Protein 8R3F (pdb70)

B-factor: mean 24.41, std 10.07, range [8.7, 93.23]

Organism: Homo sapiens (NCBI:txid9606)

InterPro domains:
  IPR002909 IPT domain [SM00429] (577-676)
  IPR008366 Nuclear factor of activated T cells (NFAT) [PR01789] (434-450)
  IPR008366 Nuclear factor of activated T cells (NFAT) [PR01789] (556-578)
  IPR008366 Nuclear factor of activated T cells (NFAT) [PR01789] (599-618)
  IPR008366 Nuclear factor of activated T cells (NFAT) [PR01789] (658-677)
  IPR008366 Nuclear factor of activated T cells (NFAT) [PTHR12533] (25-918)
  IPR008967 p53-like transcription factor, DNA-binding domain superfamily [SSF49417] (399-575)
  IPR011539 Rel homology domain, DNA-binding domain [PF00554] (410-570)
  IPR011539 Rel homology domain, DNA-binding domain [PS50254] (392-574)
  IPR013783 Immunoglobulin-like fold [G3DSA:2.60.40.10] (572-676)
  IPR014756 Immunoglobulin E-set [SSF81296] (577-677)
  IPR032397 Rel homology dimerisation domain [PF16179] (580-678)
  IPR037059 Rel homology domain (RHD), DNA-binding domain superfamily [G3DSA:2.60.40.340] (397-571)

Radius of gyration: 17.75 Å; Cα contacts (8 Å, |Δi|>4): 528; chains: 2; bounding box: 47×44×40 Å

Sequence (205 aa):
ELPMMVERQDTDSCLVYGGQQMILTGQNFTSESKVVFTEKTTDGQQIWEMEATVDKDKSQPNMLFVEIPEYRNKHIRTPVVKVNFYVINGKRKRSQPQHFTYHPVELPMVERQDTDSCLVYGGQQMILTGQNFTSESKVVFTEKTTDGQQIWEMEATVDKDKSQPNMLFVEIPEYRNKHIRTPVVKVNFYVINGKRKRSQPQHFTYHP

Nearest PDB structures (foldseek):
  8r3f-assembly1_B  TM=1.006E+00  e=1.941E-19  Homo sapiens
  8r07-assembly1_A  TM=1.004E+00  e=3.964E-18  Homo sapiens
  1p7h-assembly1_L  TM=9.990E-01  e=3.123E-17  Homo sapiens
  1owr-assembly4_Q  TM=9.874E-01  e=9.490E-17  Homo sapiens
  1pzu-assembly2_H  TM=9.872E-01  e=1.237E-16  Homo sapiens

Structure (mmCIF, N/CA/C/O backbone):
data_8R3F
#
_entry.id   8R3F
#
_cell.length_a   48.775
_cell.length_b   40.279
_cell.length_c   57.419
_cell.angle_alpha   90.000
_cell.angle_beta   97.255
_cell.angle_gamma   90.000
#
_symmetry.space_group_name_H-M   'P 1 21 1'
#
loop_
_entity.id
_entity.type
_entity.pdbx_description
1 polymer 'Nuclear factor of activated T-cells, cytoplasmic 2'
2 non-polymer (4~{S})-6-fluoranyl-3,4-dihydro-2~{H}-chromen-4-amine
3 water water
#
loop_
_atom_site.group_PDB
_atom_site.id
_atom_site.type_symbol
_atom_site.label_atom_id
_atom_site.label_alt_id
_atom_site.label_comp_id
_atom_site.label_asym_id
_atom_site.label_entity_id
_atom_site.label_seq_id
_atom_site.pdbx_PDB_ins_code
_atom_site.Cartn_x
_atom_site.Cartn_y
_atom_site.Cartn_z
_atom_site.occupancy
_atom_site.B_iso_or_equiv
_atom_site.auth_seq_id
_atom_site.auth_comp_id
_atom_site.auth_asym_id
_atom_site.auth_atom_id
_atom_site.pdbx_PDB_model_num
ATOM 1 N N . GLU A 1 3 ? 7.72283 1.87786 31.87099 1.000 57.18066 576 GLU A N 1
ATOM 2 C CA . GLU A 1 3 ? 6.27916 1.73937 31.68422 1.000 40.37998 576 GLU A CA 1
ATOM 3 C C . GLU A 1 3 ? 5.84421 1.98716 30.20187 1.000 40.73569 576 GLU A C 1
ATOM 4 O O . GLU A 1 3 ? 4.76631 1.55948 29.77616 1.000 36.66603 576 GLU A O 1
ATOM 15 N N . LEU A 1 4 ? 6.67606 2.65150 29.40397 1.000 36.89079 577 LEU A N 1
ATOM 16 C CA . LEU A 1 4 ? 6.28934 2.93864 28.03247 1.000 33.60457 577 LEU A CA 1
ATOM 17 C C . LEU A 1 4 ? 6.38885 1.66485 27.18758 1.000 29.55355 577 LEU A C 1
ATOM 18 O O . LEU A 1 4 ? 7.17468 0.76960 27.50954 1.000 27.19125 577 LEU A O 1
ATOM 34 N N . PRO A 1 5 ? 5.62021 1.55001 26.09635 1.000 24.78661 578 PRO A N 1
ATOM 35 C CA . PRO A 1 5 ? 5.95853 0.51920 25.10787 1.000 17.87093 578 PRO A CA 1
ATOM 36 C C . PRO A 1 5 ? 7.34931 0.79858 24.57684 1.000 18.11193 578 PRO A C 1
ATOM 37 O O . PRO A 1 5 ? 7.71754 1.95478 24.35933 1.000 16.91691 578 PRO A O 1
ATOM 48 N N . MET A 1 6 ? 8.11943 -0.26128 24.34951 1.000 18.47032 579 MET A N 1
ATOM 49 C CA A MET A 1 6 ? 9.45900 -0.13980 23.80190 0.641 24.10238 579 MET A CA 1
ATOM 50 C CA B MET A 1 6 ? 9.47786 -0.16668 23.83122 0.359 24.04745 579 MET A CA 1
ATOM 51 C C . MET A 1 6 ? 9.61220 -1.06324 22.60932 1.000 17.94544 579 MET A C 1
ATOM 52 O O . MET A 1 6 ? 9.19716 -2.22822 22.65176 1.000 18.80782 579 MET A O 1
ATOM 79 N N . VAL A 1 7 ? 10.22279 -0.54995 21.55100 1.000 15.09190 580 VAL A N 1
ATOM 80 C CA . VAL A 1 7 ? 10.53974 -1.35196 20.37700 1.000 17.16906 580 VAL A CA 1
ATOM 81 C C . VAL A 1 7 ? 12.05675 -1.47042 20.29037 1.000 16.98765 580 VAL A C 1
ATOM 82 O O . VAL A 1 7 ? 12.75730 -0.46902 20.07879 1.000 18.68584 580 VAL A O 1
ATOM 95 N N . GLU A 1 8 ? 12.55418 -2.70139 20.43654 1.000 18.71708 581 GLU A N 1
ATOM 96 C CA . GLU A 1 8 ? 13.97994 -3.00568 20.33930 1.000 16.14824 581 GLU A CA 1
ATOM 97 C C . GLU A 1 8 ? 14.38814 -3.36393 18.91742 1.000 19.41013 581 GLU A C 1
ATOM 98 O O . GLU A 1 8 ? 15.47661 -2.97778 18.46016 1.000 19.80578 581 GLU A O 1
ATOM 110 N N . ARG A 1 9 ? 13.50641 -4.04805 18.19068 1.000 18.31441 582 ARG A N 1
ATOM 111 C CA . ARG A 1 9 ? 13.81032 -4.46034 16.83265 1.000 15.87185 582 ARG A CA 1
ATOM 112 C C . ARG A 1 9 ? 12.52353 -4.66138 16.03991 1.000 18.52655 582 ARG A C 1
ATOM 113 O O . ARG A 1 9 ? 11.48413 -5.01669 16.58598 1.000 18.71567 582 ARG A O 1
ATOM 134 N N . GLN A 1 10 ? 12.64002 -4.54235 14.72610 1.000 18.26572 583 GLN A N 1
ATOM 135 C CA . GLN A 1 10 ? 11.58441 -4.89000 13.78632 1.000 18.89526 583 GLN A CA 1
ATOM 136 C C . GLN A 1 10 ? 12.18757 -5.82378 12.75039 1.000 15.43729 583 GLN A C 1
ATOM 137 O O . GLN A 1 10 ? 13.36485 -5.67715 12.39943 1.000 16.30850 583 GLN A O 1
ATOM 151 N N . ASP A 1 11 ? 11.41794 -6.83161 12.32394 1.000 17.34754 584 ASP A N 1
ATOM 152 C CA . ASP A 1 11 ? 11.92314 -7.79848 11.35598 1.000 19.23912 584 ASP A CA 1
ATOM 153 C C . ASP A 1 11 ? 11.73119 -7.34138 9.91102 1.000 16.05934 584 ASP A C 1
ATOM 154 O O . ASP A 1 11 ? 12.25126 -8.00746 9.00503 1.000 16.21837 584 ASP A O 1
ATOM 163 N N . THR A 1 12 ? 11.05573 -6.20328 9.67878 1.000 15.35669 585 THR A N 1
ATOM 164 C CA . THR A 1 12 ? 10.78406 -5.70998 8.32262 1.000 20.14493 585 THR A CA 1
ATOM 165 C C . THR A 1 12 ? 11.00277 -4.19963 8.27338 1.000 14.21772 585 THR A C 1
ATOM 166 O O . THR A 1 12 ? 10.39079 -3.46955 9.05453 1.000 17.83138 585 THR A O 1
ATOM 177 N N . ASP A 1 13 ? 11.85286 -3.73016 7.35004 1.000 18.28789 586 ASP A N 1
ATOM 178 C CA . ASP A 1 13 ? 12.18924 -2.31875 7.18274 1.000 17.49695 586 ASP A CA 1
ATOM 179 C C . ASP A 1 13 ? 11.52551 -1.65223 5.98117 1.000 14.01171 586 ASP A C 1
ATOM 180 O O . ASP A 1 13 ? 11.53374 -0.41408 5.90704 1.000 14.77812 586 ASP A O 1
ATOM 189 N N . SER A 1 14 ? 10.96834 -2.42372 5.04317 1.000 15.87328 587 SER A N 1
ATOM 190 C CA . SER A 1 14 ? 10.37186 -1.86887 3.82985 1.000 13.61682 587 SER A CA 1
ATOM 191 C C . SER A 1 14 ? 9.36253 -2.85703 3.27412 1.000 25.65755 587 SER A C 1
ATOM 192 O O . SER A 1 14 ? 9.30732 -4.02049 3.69613 1.000 18.41056 587 SER A O 1
ATOM 200 N N . CYS A 1 15 ? 8.54517 -2.35992 2.33691 1.000 15.42476 588 CYS A N 1
ATOM 201 C CA . CYS A 1 15 ? 7.70080 -3.18630 1.47929 1.000 26.06068 588 CYS A CA 1
ATOM 202 C C . CYS A 1 15 ? 7.11472 -2.31407 0.37124 1.000 18.23363 588 CYS A C 1
ATOM 203 O O . CYS A 1 15 ? 7.31552 -1.09479 0.34162 1.000 18.59231 588 CYS A O 1
ATOM 211 N N . LEU A 1 16 ? 6.41810 -2.96200 -0.56182 1.000 19.81700 589 LEU A N 1
ATOM 212 C CA . LEU A 1 16 ? 5.71335 -2.24404 -1.62605 1.000 17.68298 589 LEU A CA 1
ATOM 213 C C . LEU A 1 16 ? 4.54415 -1.42673 -1.06288 1.000 14.30865 589 LEU A C 1
ATOM 214 O O . LEU A 1 16 ? 4.05521 -1.67144 0.04843 1.000 15.72000 589 LEU A O 1
ATOM 230 N N . VAL A 1 17 ? 4.08967 -0.44309 -1.85645 1.000 18.13313 590 VAL A N 1
ATOM 231 C CA . VAL A 1 17 ? 3.13250 0.54477 -1.34925 1.000 17.15082 590 VAL A CA 1
ATOM 232 C C . VAL A 1 17 ? 1.80588 -0.07659 -0.90707 1.000 15.92773 590 VAL A C 1
ATOM 233 O O . VAL A 1 17 ? 1.09511 0.51183 -0.07849 1.000 16.21311 590 VAL A O 1
ATOM 246 N N . TYR A 1 18 ? 1.41062 -1.22137 -1.46640 1.000 15.86963 591 TYR A N 1
ATOM 247 C CA . TYR A 1 18 ? 0.15265 -1.82007 -1.00365 1.000 17.58319 591 TYR A CA 1
ATOM 248 C C . TYR A 1 18 ? 0.22696 -2.22183 0.47559 1.000 14.36251 591 TYR A C 1
ATOM 249 O O . TYR A 1 18 ? -0.81606 -2.40206 1.11972 1.000 15.95910 591 TYR A O 1
ATOM 267 N N . GLY A 1 19 ? 1.42441 -2.45501 1.01929 1.000 12.56657 592 GLY A N 1
ATOM 268 C CA . GLY A 1 19 ? 1.41200 -2.97240 2.38237 1.000 15.99279 592 GLY A CA 1
ATOM 269 C C . GLY A 1 19 ? 0.81920 -4.37665 2.43023 1.000 15.25410 592 GLY A C 1
ATOM 270 O O . GLY A 1 19 ? 0.96739 -5.17952 1.51126 1.000 19.13526 592 GLY A O 1
ATOM 274 N N . GLY A 1 20 ? 0.21310 -4.71750 3.55564 1.000 16.63629 593 GLY A N 1
ATOM 275 C CA . GLY A 1 20 ? -0.52533 -5.96604 3.58579 1.000 20.71133 593 GLY A CA 1
ATOM 276 C C . GLY A 1 20 ? 0.34065 -7.17682 3.83387 1.000 25.66313 593 GLY A C 1
ATOM 277 O O . GLY A 1 20 ? 0.10373 -8.24507 3.24242 1.000 24.32756 593 GLY A O 1
ATOM 281 N N . GLN A 1 21 ? 1.37785 -7.01799 4.64793 1.000 19.63849 594 GLN A N 1
ATOM 282 C CA . GLN A 1 21 ? 2.29922 -8.06308 5.04878 1.000 21.42230 594 GLN A CA 1
ATOM 283 C C . GLN A 1 21 ? 2.58752 -7.88944 6.53852 1.000 19.69915 594 GLN A C 1
ATOM 284 O O . GLN A 1 21 ? 2.50585 -6.78208 7.09569 1.000 15.29202 594 GLN A O 1
ATOM 298 N N . GLN A 1 22 ? 2.99004 -8.98328 7.16600 1.000 14.43994 595 GLN A N 1
ATOM 299 C CA . GLN A 1 22 ? 3.20216 -8.99704 8.60169 1.000 15.77377 595 GLN A CA 1
ATOM 300 C C . GLN A 1 22 ? 4.58825 -8.49128 8.98247 1.000 18.05393 595 GLN A C 1
ATOM 301 O O . GLN A 1 22 ? 5.59330 -8.85816 8.37568 1.000 18.59094 595 GLN A O 1
ATOM 315 N N . MET A 1 23 ? 4.63217 -7.65425 10.00733 1.000 16.26181 596 MET A N 1
ATOM 316 C CA . MET A 1 23 ? 5.86711 -7.18636 10.62613 1.000 14.44307 596 MET A CA 1
ATOM 317 C C . MET A 1 23 ? 5.84064 -7.63312 12.07346 1.000 15.98913 596 MET A C 1
ATOM 318 O O . MET A 1 23 ? 4.78587 -7.57639 12.71733 1.000 16.57974 596 MET A O 1
ATOM 332 N N . ILE A 1 24 ? 6.98178 -8.12314 12.55795 1.000 15.87276 597 ILE A N 1
ATOM 333 C CA . ILE A 1 24 ? 7.14280 -8.51301 13.95651 1.000 15.26076 597 ILE A CA 1
ATOM 334 C C . ILE A 1 24 ? 8.01277 -7.50522 14.69212 1.000 19.22940 597 ILE A C 1
ATOM 335 O O . ILE A 1 24 ? 9.17240 -7.28208 14.31776 1.000 14.70443 597 ILE A O 1
ATOM 351 N N . LEU A 1 25 ? 7.47536 -6.96041 15.78825 1.000 15.53446 598 LEU A N 1
ATOM 352 C CA . LEU A 1 25 ? 8.20144 -6.02654 16.63435 1.000 13.93539 598 LEU A CA 1
ATOM 353 C C . LEU A 1 25 ? 8.65818 -6.74967 17.90696 1.000 13.01038 598 LEU A C 1
ATOM 354 O O . LEU A 1 25 ? 7.85631 -7.36299 18.62237 1.000 15.92627 598 LEU A O 1
ATOM 370 N N . THR A 1 26 ? 9.94214 -6.66895 18.18989 1.000 17.01841 599 THR A N 1
ATOM 371 C CA . THR A 1 26 ? 10.50266 -7.19191 19.42336 1.000 19.00421 599 THR A CA 1
ATOM 372 C C . THR A 1 26 ? 10.62989 -6.02266 20.38839 1.000 16.60047 599 THR A C 1
ATOM 373 O O . THR A 1 26 ? 11.15365 -4.97431 20.01962 1.000 15.32876 599 THR A O 1
ATOM 384 N N . GLY A 1 27 ? 10.15611 -6.20026 21.60975 1.000 18.96684 600 GLY A N 1
ATOM 385 C CA . GLY A 1 27 ? 10.24879 -5.13664 22.58744 1.000 18.55569 600 GLY A CA 1
ATOM 386 C C . GLY A 1 27 ? 9.71586 -5.51080 23.95477 1.000 15.89620 600 GLY A C 1
ATOM 387 O O . GLY A 1 27 ? 9.85769 -6.66534 24.41902 1.000 16.04193 600 GLY A O 1
ATOM 391 N N . GLN A 1 28 ? 9.10948 -4.51831 24.62329 1.000 16.89099 601 GLN A N 1
ATOM 392 C CA . GLN A 1 28 ? 8.62337 -4.69154 25.98465 1.000 19.26224 601 GLN A CA 1
ATOM 393 C C . GLN A 1 28 ? 7.34578 -3.88629 26.20430 1.000 16.39242 601 GLN A C 1
ATOM 394 O O . GLN A 1 28 ? 7.11068 -2.86247 25.53846 1.000 17.97866 601 GLN A O 1
ATOM 408 N N . ASN A 1 29 ? 6.52908 -4.37045 27.15609 1.000 20.72881 602 ASN A N 1
ATOM 409 C CA . ASN A 1 29 ? 5.34144 -3.67708 27.67531 1.000 18.68987 602 ASN A CA 1
ATOM 410 C C . ASN A 1 29 ? 4.22125 -3.56616 26.64157 1.000 23.83701 602 ASN A C 1
ATOM 411 O O . ASN A 1 29 ? 3.45663 -2.59758 26.64552 1.000 23.47786 602 ASN A O 1
ATOM 422 N N . PHE A 1 30 ? 4.12012 -4.53575 25.73921 1.000 18.39064 603 PHE A N 1
ATOM 423 C CA . PHE A 1 30 ? 2.96491 -4.63235 24.85457 1.000 16.91617 603 PHE A CA 1
ATOM 424 C C . PHE A 1 30 ? 1.78747 -5.31089 25.55644 1.000 20.33695 603 PHE A C 1
ATOM 425 O O . PHE A 1 30 ? 1.95976 -6.23457 26.35273 1.000 22.31873 603 PHE A O 1
ATOM 442 N N . THR A 1 31 ? 0.57438 -4.87863 25.22935 1.000 20.16073 604 THR A N 1
ATOM 443 C CA . THR A 1 31 ? -0.62700 -5.47913 25.78148 1.000 23.62177 604 THR A CA 1
ATOM 444 C C . THR A 1 31 ? -1.65740 -5.61934 24.67216 1.000 19.44871 604 THR A C 1
ATOM 445 O O . THR A 1 31 ? -1.48242 -5.10193 23.56597 1.000 18.53049 604 THR A O 1
ATOM 456 N N . SER A 1 32 ? -2.77131 -6.29070 24.98700 1.000 25.15497 605 SER A N 1
ATOM 457 C CA . SER A 1 32 ? -3.85404 -6.38269 24.01113 1.000 25.35019 605 SER A CA 1
ATOM 458 C C . SER A 1 32 ? -4.50741 -5.03078 23.72144 1.000 25.21766 605 SER A C 1
ATOM 459 O O . SER A 1 32 ? -5.39447 -4.95154 22.85659 1.000 22.91608 605 SER A O 1
ATOM 467 N N . GLU A 1 33 ? -4.12317 -3.97299 24.42814 1.000 20.50179 606 GLU A N 1
ATOM 468 C CA . GLU A 1 33 ? -4.62563 -2.63661 24.13569 1.000 21.94871 606 GLU A CA 1
ATOM 469 C C . GLU A 1 33 ? -3.60262 -1.75064 23.42787 1.000 21.23762 606 GLU A C 1
ATOM 470 O O . GLU A 1 33 ? -3.96524 -0.66121 22.96415 1.000 20.41763 606 GLU A O 1
ATOM 482 N N . SER A 1 34 ? -2.36133 -2.20904 23.26962 1.000 20.10269 607 SER A N 1
ATOM 483 C CA . SER A 1 34 ? -1.38906 -1.48401 22.46309 1.000 15.85028 607 SER A CA 1
ATOM 484 C C . SER A 1 34 ? -1.93902 -1.23225 21.06721 1.000 19.82387 607 SER A C 1
ATOM 485 O O . SER A 1 34 ? -2.58313 -2.09807 20.46879 1.000 20.10401 607 SER A O 1
ATOM 493 N N . LYS A 1 35 ? -1.68116 -0.05090 20.54052 1.000 18.85033 608 LYS A N 1
ATOM 494 C CA . LYS A 1 35 ? -1.99994 0.27631 19.16033 1.000 17.35021 608 LYS A CA 1
ATOM 495 C C . LYS A 1 35 ? -0.68455 0.57468 18.45453 1.000 18.06615 608 LYS A C 1
ATOM 496 O O . LYS A 1 35 ? 0.28666 1.01197 19.08260 1.000 16.28547 608 LYS A O 1
ATOM 515 N N . VAL A 1 36 ? -0.66040 0.34623 17.14728 1.000 13.68458 609 VAL A N 1
ATOM 516 C CA . VAL A 1 36 ? 0.46862 0.67851 16.28288 1.000 13.24778 609 VAL A CA 1
ATOM 517 C C . VAL A 1 36 ? -0.01905 1.70633 15.27513 1.000 17.38725 609 VAL A C 1
ATOM 518 O O . VAL A 1 36 ? -1.03403 1.48766 14.60497 1.000 16.47349 609 VAL A O 1
ATOM 531 N N . VAL A 1 37 ? 0.69900 2.81800 15.16528 1.000 15.50954 610 VAL A N 1
ATOM 532 C CA . VAL A 1 37 ? 0.27642 3.95350 14.35140 1.000 10.17770 610 VAL A CA 1
ATOM 533 C C . VAL A 1 37 ? 1.42338 4.36594 13.44281 1.000 13.92486 610 VAL A C 1
ATOM 534 O O . VAL A 1 37 ? 2.53909 4.62893 13.92248 1.000 13.13217 610 VAL A O 1
ATOM 547 N N . PHE A 1 38 ? 1.17123 4.32607 12.13569 1.000 13.03801 611 PHE A N 1
ATOM 548 C CA . PHE A 1 38 ? 2.10515 4.78365 11.11535 1.000 13.80599 611 PHE A CA 1
ATOM 549 C C . PHE A 1 38 ? 1.80997 6.24811 10.83808 1.000 11.61939 611 PHE A C 1
ATOM 550 O O . PHE A 1 38 ? 0.64548 6.65292 10.80936 1.000 13.28681 611 PHE A O 1
ATOM 567 N N . THR A 1 39 ? 2.85978 7.02771 10.62199 1.000 13.73224 612 THR A N 1
ATOM 568 C CA . THR A 1 39 ? 2.72105 8.45255 10.37673 1.000 9.69671 612 THR A CA 1
ATOM 569 C C . THR A 1 39 ? 3.81693 8.91390 9.43549 1.000 12.24959 612 THR A C 1
ATOM 570 O O . THR A 1 39 ? 4.79946 8.20977 9.19669 1.000 10.42322 612 THR A O 1
ATOM 581 N N . GLU A 1 40 ? 3.62504 10.10258 8.88655 1.000 11.34043 613 GLU A N 1
ATOM 582 C CA . GLU A 1 40 ? 4.63574 10.74192 8.05855 1.000 8.70325 613 GLU A CA 1
ATOM 583 C C . GLU A 1 40 ? 4.55855 12.23624 8.27306 1.000 12.46302 613 GLU A C 1
ATOM 584 O O . GLU A 1 40 ? 3.46035 12.79842 8.39501 1.000 13.27109 613 GLU A O 1
ATOM 596 N N . LYS A 1 41 ? 5.73030 12.86347 8.31149 1.000 13.03580 614 LYS A N 1
ATOM 597 C CA . LYS A 1 41 ? 5.84769 14.30050 8.50223 1.000 13.60107 614 LYS A CA 1
ATOM 598 C C . LYS A 1 41 ? 6.70882 14.91291 7.41666 1.000 10.17971 614 LYS A C 1
ATOM 599 O O . LYS A 1 41 ? 7.53728 14.24037 6.80775 1.000 11.99637 614 LYS A O 1
ATOM 618 N N . THR A 1 42 ? 6.44536 16.18512 7.12419 1.000 14.74785 615 THR A N 1
ATOM 619 C CA . THR A 1 42 ? 7.37389 16.95359 6.30106 1.000 13.17480 615 THR A CA 1
ATOM 620 C C . THR A 1 42 ? 8.60483 17.31637 7.13233 1.000 13.51051 615 THR A C 1
ATOM 621 O O . THR A 1 42 ? 8.58185 17.26287 8.36093 1.000 14.15219 615 THR A O 1
ATOM 632 N N . THR A 1 43 ? 9.63041 17.86425 6.46719 1.000 12.11048 616 THR A N 1
ATOM 633 C CA . THR A 1 43 ? 10.83010 18.28571 7.18544 1.000 11.28831 616 THR A CA 1
ATOM 634 C C . THR A 1 43 ? 10.53074 19.30953 8.27165 1.000 13.77093 616 THR A C 1
ATOM 635 O O . THR A 1 43 ? 11.12310 19.26074 9.35173 1.000 14.04790 616 THR A O 1
ATOM 646 N N . ASP A 1 44 ? 9.60469 20.21335 8.03805 1.000 15.07102 617 ASP A N 1
ATOM 647 C CA . ASP A 1 44 ? 9.26221 21.20827 9.04164 1.000 18.88790 617 ASP A CA 1
ATOM 648 C C . ASP A 1 44 ? 8.27436 20.69435 10.09492 1.000 14.34903 617 ASP A C 1
ATOM 649 O O . ASP A 1 44 ? 7.82465 21.49284 10.92603 1.000 16.44126 617 ASP A O 1
ATOM 658 N N . GLY A 1 45 ? 7.90408 19.42036 10.04337 1.000 13.90299 618 GLY A N 1
ATOM 659 C CA . GLY A 1 45 ? 7.18336 18.78207 11.11348 1.000 15.81840 618 GLY A CA 1
ATOM 660 C C . GLY A 1 45 ? 5.68036 18.70501 10.97490 1.000 12.78565 618 GLY A C 1
ATOM 661 O O . GLY A 1 45 ? 5.02794 18.19195 11.89221 1.000 18.65965 618 GLY A O 1
ATOM 665 N N . GLN A 1 46 ? 5.11124 19.10016 9.84719 1.000 16.53336 619 GLN A N 1
ATOM 666 C CA . GLN A 1 46 ? 3.67635 18.93220 9.65307 1.000 14.84245 619 GLN A CA 1
ATOM 667 C C . GLN A 1 46 ? 3.35126 17.47167 9.35853 1.000 15.11617 619 GLN A C 1
ATOM 668 O O . GLN A 1 46 ? 3.95626 16.86251 8.46982 1.000 14.18560 619 GLN A O 1
ATOM 682 N N . GLN A 1 47 ? 2.40457 16.90920 10.10724 1.000 12.36800 620 GLN A N 1
ATOM 683 C CA . GLN A 1 47 ? 1.98213 15.52435 9.89362 1.000 12.58526 620 GLN A CA 1
ATOM 684 C C . GLN A 1 47 ? 1.02109 15.47709 8.70453 1.000 15.61604 620 GLN A C 1
ATOM 685 O O . GLN A 1 47 ? -0.06144 16.06062 8.75844 1.000 17.99677 620 GLN A O 1
ATOM 699 N N . ILE A 1 48 ? 1.40152 14.73630 7.66175 1.000 11.64564 621 ILE A N 1
ATOM 700 C CA . ILE A 1 48 ? 0.67826 14.63657 6.40612 1.000 15.74812 621 ILE A CA 1
ATOM 701 C C . ILE A 1 48 ? 0.10946 13.25537 6.19362 1.000 16.31463 621 ILE A C 1
ATOM 702 O O . ILE A 1 48 ? -0.44093 13.00767 5.12998 1.000 15.75185 621 ILE A O 1
ATOM 718 N N . TRP A 1 49 ? 0.29760 12.32366 7.13764 1.000 14.26288 622 TRP A N 1
ATOM 719 C CA . TRP A 1 49 ? -0.26289 10.98132 7.05665 1.000 11.42992 622 TRP A CA 1
ATOM 720 C C . TRP A 1 49 ? -0.38439 10.38550 8.44917 1.000 16.12218 622 TRP A C 1
ATOM 721 O O . TRP A 1 49 ? 0.49261 10.59083 9.28689 1.000 11.88024 622 TRP A O 1
ATOM 742 N N . GLU A 1 50 ? -1.48941 9.69381 8.69173 1.000 12.98709 623 GLU A N 1
ATOM 743 C CA . GLU A 1 50 ? -1.65949 8.89607 9.89762 1.000 13.65851 623 GLU A CA 1
ATOM 744 C C . GLU A 1 50 ? -2.46888 7.66894 9.55507 1.000 15.15641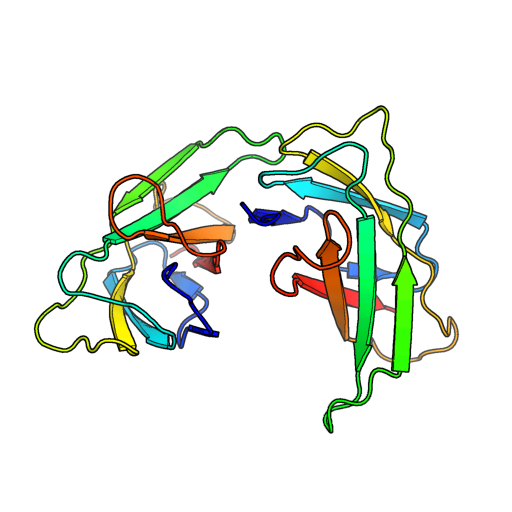 623 GLU A C 1
ATOM 745 O O . GLU A 1 50 ? -3.51405 7.79890 8.92010 1.000 15.17904 623 GLU A O 1
ATOM 757 N N . MET A 1 51 ? -2.02761 6.49644 9.98212 1.000 11.16226 624 MET A N 1
ATOM 758 C CA . MET A 1 51 ? -2.84484 5.29199 9.76101 1.000 15.59038 624 MET A CA 1
ATOM 759 C C . MET A 1 51 ? -2.55863 4.23230 10.82154 1.000 16.82527 624 MET A C 1
ATOM 760 O O . MET A 1 51 ? -1.41012 3.82450 10.99532 1.000 14.26176 624 MET A O 1
ATOM 774 N N . GLU A 1 52 ? -3.59094 3.80692 11.54865 1.000 12.36557 625 GLU A N 1
ATOM 775 C CA . GLU A 1 52 ? -3.46277 2.72595 12.51368 1.000 15.89079 625 GLU A CA 1
ATOM 776 C C . GLU A 1 52 ? -3.29500 1.40782 11.78214 1.000 17.37891 625 GLU A C 1
ATOM 777 O O . GLU A 1 52 ? -3.94591 1.17296 10.75822 1.000 22.73038 625 GLU A O 1
ATOM 789 N N . ALA A 1 53 ? -2.41976 0.54793 12.31940 1.000 15.56807 626 ALA A N 1
ATOM 790 C CA . ALA A 1 53 ? -2.12847 -0.76208 11.76341 1.000 16.16602 626 ALA A CA 1
ATOM 791 C C . ALA A 1 53 ? -2.79204 -1.85757 12.58559 1.000 14.93459 626 ALA A C 1
ATOM 792 O O . ALA A 1 53 ? -2.85438 -1.79132 13.81869 1.000 20.38037 626 ALA A O 1
ATOM 799 N N . THR A 1 54 ? -3.25681 -2.88997 11.90260 1.000 15.73345 627 THR A N 1
ATOM 800 C CA . THR A 1 54 ? -3.95320 -3.96876 12.58931 1.000 17.42804 627 THR A CA 1
ATOM 801 C C . THR A 1 54 ? -2.96667 -4.86855 13.33024 1.000 14.71757 627 THR A C 1
ATOM 802 O O . THR A 1 54 ? -2.08230 -5.49042 12.72304 1.000 16.16534 627 THR A O 1
ATOM 813 N N . VAL A 1 55 ? -3.21565 -5.04810 14.62153 1.000 18.46081 628 VAL A N 1
ATOM 814 C CA . VAL A 1 55 ? -2.43609 -5.96426 15.45420 1.000 18.47096 628 VAL A CA 1
ATOM 815 C C . VAL A 1 55 ? -3.13504 -7.32485 15.51364 1.000 22.45391 628 VAL A C 1
ATOM 816 O O . VAL A 1 55 ? -4.35430 -7.40413 15.70987 1.000 22.31342 628 VAL A O 1
ATOM 829 N N . ASP A 1 56 ? -2.36804 -8.39872 15.33950 1.000 18.52202 629 ASP A N 1
ATOM 830 C CA . ASP A 1 56 ? -2.87234 -9.76186 15.53315 1.000 19.73932 629 ASP A CA 1
ATOM 831 C C . ASP A 1 56 ? -2.78205 -10.06969 17.02178 1.000 19.83702 629 ASP A C 1
ATOM 832 O O . ASP A 1 56 ? -1.72051 -10.44407 17.51975 1.000 23.43057 629 ASP A O 1
ATOM 841 N N . LYS A 1 57 ? -3.89614 -9.91944 17.74194 1.000 25.81045 630 LYS A N 1
ATOM 842 C CA . LYS A 1 57 ? -3.82982 -9.97566 19.20120 1.000 23.01480 630 LYS A CA 1
ATOM 843 C C . LYS A 1 57 ? -3.77611 -11.39677 19.72786 1.000 32.80541 630 LYS A C 1
ATOM 844 O O . LYS A 1 57 ? -3.39492 -11.59980 20.88328 1.000 37.56871 630 LYS A O 1
ATOM 863 N N . ASP A 1 58 ? -4.10671 -12.38227 18.90028 1.000 33.83052 631 ASP A N 1
ATOM 864 C CA . ASP A 1 58 ? -3.96894 -13.77077 19.32304 1.000 36.02312 631 ASP A CA 1
ATOM 865 C C . ASP A 1 58 ? -2.49667 -14.18323 19.35550 1.000 25.67026 631 ASP A C 1
ATOM 866 O O . ASP A 1 58 ? -2.02585 -14.76538 20.33490 1.000 30.84648 631 ASP A O 1
ATOM 875 N N . LYS A 1 59 ? -1.73738 -13.83835 18.32257 1.000 24.41515 632 LYS A N 1
ATOM 876 C CA . LYS A 1 59 ? -0.33556 -14.24073 18.25259 1.000 22.32589 632 LYS A CA 1
ATOM 877 C C . LYS A 1 59 ? 0.58724 -13.40576 19.14423 1.000 24.50518 632 LYS A C 1
ATOM 878 O O . LYS A 1 59 ? 1.68427 -13.86786 19.48470 1.000 25.56819 632 LYS A O 1
ATOM 897 N N . SER A 1 60 ? 0.22167 -12.15596 19.43148 1.000 20.54226 633 SER A N 1
ATOM 898 C CA . SER A 1 60 ? 1.12061 -11.23614 20.10174 1.000 22.53525 633 SER A CA 1
ATOM 899 C C . SER A 1 60 ? 1.28498 -11.57866 21.58093 1.000 23.98543 633 SER A C 1
ATOM 900 O O . SER A 1 60 ? 0.41763 -12.19606 22.21161 1.000 22.98409 633 SER A O 1
ATOM 908 N N . GLN A 1 61 ? 2.43167 -11.17569 22.11134 1.000 23.54204 634 GLN A N 1
ATOM 909 C CA . GLN A 1 61 ? 2.87387 -11.43535 23.47495 1.000 22.04079 634 GLN A CA 1
ATOM 910 C C . GLN A 1 61 ? 3.42665 -10.14140 24.04448 1.000 18.43194 634 GLN A C 1
ATOM 911 O O . GLN A 1 61 ? 3.73946 -9.20123 23.30452 1.000 18.05697 634 GLN A O 1
ATOM 925 N N . PRO A 1 62 ? 3.64664 -10.08374 25.35949 1.000 21.10291 635 PRO A N 1
ATOM 926 C CA . PRO A 1 62 ? 4.11697 -8.81485 25.94471 1.000 22.78165 635 PRO A CA 1
ATOM 927 C C . PRO A 1 62 ? 5.43299 -8.31242 25.36713 1.000 22.86862 635 PRO A C 1
ATOM 928 O O . PRO A 1 62 ? 5.65068 -7.09140 25.39867 1.000 20.39486 635 PRO A O 1
ATOM 939 N N . ASN A 1 63 ? 6.27447 -9.18218 24.78406 1.000 21.03267 636 ASN A N 1
ATOM 940 C CA . ASN A 1 63 ? 7.52976 -8.75966 24.16957 1.000 16.81912 636 ASN A CA 1
ATOM 941 C C . ASN A 1 63 ? 7.53589 -8.92349 22.64349 1.000 15.93032 636 ASN A C 1
ATOM 942 O O . ASN A 1 63 ? 8.59411 -8.73810 22.00998 1.000 17.73067 636 ASN A O 1
ATOM 953 N N . MET A 1 64 ? 6.38858 -9.24883 22.02878 1.000 21.71748 637 MET A N 1
ATOM 954 C CA . MET A 1 64 ? 6.33551 -9.55286 20.58733 1.000 20.02581 637 MET A CA 1
ATOM 955 C C . MET A 1 64 ? 4.99416 -9.12501 19.99302 1.000 19.35031 637 MET A C 1
ATOM 956 O O . MET A 1 64 ? 3.97874 -9.76787 20.27157 1.000 20.68341 637 MET A O 1
ATOM 970 N N . LEU A 1 65 ? 4.99281 -8.12752 19.10729 1.000 18.37655 638 LEU A N 1
ATOM 971 C CA . LEU A 1 65 ? 3.76814 -7.65096 18.45810 1.000 19.25283 638 LEU A CA 1
ATOM 972 C C . LEU A 1 65 ? 3.77120 -8.02010 16.98204 1.000 16.58700 638 LEU A C 1
ATOM 973 O O . LEU A 1 65 ? 4.74005 -7.75077 16.27963 1.000 17.03331 638 LEU A O 1
ATOM 989 N N . PHE A 1 66 ? 2.67860 -8.60302 16.52493 1.000 21.79337 639 PHE A N 1
ATOM 990 C CA . PHE A 1 66 ? 2.46694 -8.96992 15.13071 1.000 19.39023 639 PHE A CA 1
ATOM 991 C C . PHE A 1 66 ? 1.54715 -7.92218 14.50422 1.000 16.51082 639 PHE A C 1
ATOM 992 O O . PHE A 1 66 ? 0.40273 -7.77391 14.92780 1.000 21.10537 639 PHE A O 1
ATOM 1009 N N . VAL A 1 67 ? 2.04155 -7.20945 13.49938 1.000 15.42665 640 VAL A N 1
ATOM 1010 C CA . VAL A 1 67 ? 1.42520 -6.00353 12.96064 1.000 19.26681 640 VAL A CA 1
ATOM 1011 C C . VAL A 1 67 ? 1.30158 -6.13941 11.45660 1.000 13.31455 640 VAL A C 1
ATOM 1012 O O . VAL A 1 67 ? 2.29429 -6.43773 10.78291 1.000 18.68925 640 VAL A O 1
ATOM 1025 N N . GLU A 1 68 ? 0.13257 -5.81265 10.91875 1.000 13.43263 641 GLU A N 1
ATOM 1026 C CA . GLU A 1 68 ? -0.03561 -5.75934 9.47651 1.000 17.31484 641 GLU A CA 1
ATOM 1027 C C . GLU A 1 68 ? 0.35167 -4.36673 9.00115 1.000 14.78358 641 GLU A C 1
ATOM 1028 O O . GLU A 1 68 ? -0.25426 -3.36648 9.39576 1.000 13.40109 641 GLU A O 1
ATOM 1040 N N . ILE A 1 69 ? 1.32429 -4.31358 8.10813 1.000 12.76778 642 ILE A N 1
ATOM 1041 C CA . ILE A 1 69 ? 1.77585 -3.04200 7.54104 1.000 13.40761 642 ILE A CA 1
ATOM 1042 C C . ILE A 1 69 ? 0.64338 -2.38850 6.75218 1.000 13.41958 642 ILE A C 1
ATOM 1043 O O . ILE A 1 69 ? 0.06548 -3.03305 5.85909 1.000 13.32278 642 ILE A O 1
ATOM 1059 N N . PRO A 1 70 ? 0.32473 -1.12285 7.00072 1.000 15.35943 643 PRO A N 1
ATOM 1060 C CA . PRO A 1 70 ? -0.74386 -0.45546 6.24926 1.000 16.54494 643 PRO A CA 1
ATOM 1061 C C . PRO A 1 70 ? -0.41543 -0.26803 4.78095 1.000 14.91975 643 PRO A C 1
ATOM 1062 O O . PRO A 1 70 ? 0.74624 -0.21760 4.37760 1.000 15.10754 643 PRO A O 1
ATOM 1073 N N . GLU A 1 71 ? -1.47556 -0.10136 3.98863 1.000 14.42387 644 GLU A N 1
ATOM 1074 C CA . GLU A 1 71 ? -1.35043 0.45698 2.64126 1.000 13.56095 644 GLU A CA 1
ATOM 1075 C C . GLU A 1 71 ? -0.88894 1.91757 2.73769 1.000 14.14514 644 GLU A C 1
ATOM 1076 O O . GLU A 1 71 ? -1.38676 2.68840 3.56501 1.000 15.92704 644 GLU A O 1
ATOM 1088 N N . TYR A 1 72 ? 0.08121 2.30321 1.91264 1.000 14.83818 645 TYR A N 1
ATOM 1089 C CA . TYR A 1 72 ? 0.61200 3.66327 2.00194 1.000 13.64660 645 TYR A CA 1
ATOM 1090 C C . TYR A 1 72 ? -0.39833 4.67811 1.42585 1.000 12.53018 645 TYR A C 1
ATOM 1091 O O . TYR A 1 72 ? -1.29458 4.33768 0.62106 1.000 14.94655 645 TYR A O 1
ATOM 1109 N N . ARG A 1 73 ? -0.25431 5.93578 1.89153 1.000 12.94147 646 ARG A N 1
ATOM 1110 C CA . ARG A 1 73 ? -1.15849 7.04217 1.57263 1.000 12.60235 646 ARG A CA 1
ATOM 1111 C C . ARG A 1 73 ? -1.38031 7.24505 0.07950 1.000 18.53312 646 ARG A C 1
ATOM 1112 O O . ARG A 1 73 ? -2.51489 7.47793 -0.35429 1.000 16.99556 646 ARG A O 1
ATOM 1133 N N . ASN A 1 74 ? -0.32077 7.14067 -0.72578 1.000 17.58379 647 ASN A N 1
ATOM 1134 C CA . ASN A 1 74 ? -0.38252 7.35953 -2.16962 1.000 17.74609 647 ASN A CA 1
ATOM 1135 C C . ASN A 1 74 ? 0.24318 6.15363 -2.86139 1.000 13.39454 647 ASN A C 1
ATOM 1136 O O . ASN A 1 74 ? 1.46487 5.98183 -2.79915 1.000 14.21374 647 ASN A O 1
ATOM 1147 N N . LYS A 1 75 ? -0.59305 5.32156 -3.49948 1.000 18.49794 648 LYS A N 1
ATOM 1148 C CA . LYS A 1 75 ? -0.11037 4.11956 -4.16654 1.000 20.41785 648 LYS A CA 1
ATOM 1149 C C . LYS A 1 75 ? 0.57897 4.44263 -5.47914 1.000 19.16804 648 LYS A C 1
ATOM 1150 O O . LYS A 1 75 ? 1.15593 3.53544 -6.09253 1.000 16.88588 648 LYS A O 1
ATOM 1169 N N . HIS A 1 76 ? 0.57627 5.71548 -5.89561 1.000 16.51086 649 HIS A N 1
ATOM 1170 C CA . HIS A 1 76 ? 1.18506 6.12480 -7.15762 1.000 18.60163 649 HIS A CA 1
ATOM 1171 C C . HIS A 1 76 ? 2.52288 6.85214 -6.98480 1.000 21.58294 649 HIS A C 1
ATOM 1172 O O . HIS A 1 76 ? 2.95341 7.57280 -7.89531 1.000 19.87553 649 HIS A O 1
ATOM 1186 N N . ILE A 1 77 ? 3.19181 6.67932 -5.84410 1.000 16.19545 650 ILE A N 1
ATOM 1187 C CA . ILE A 1 77 ? 4.51293 7.25948 -5.68059 1.000 19.51296 650 ILE A CA 1
ATOM 1188 C C . ILE A 1 77 ? 5.45056 6.66780 -6.71976 1.000 21.21130 650 ILE A C 1
ATOM 1189 O O . ILE A 1 77 ? 5.26393 5.53346 -7.17283 1.000 18.65248 650 ILE A O 1
ATOM 1205 N N . ARG A 1 78 ? 6.45862 7.44665 -7.11109 1.000 20.10348 651 ARG A N 1
ATOM 1206 C CA . ARG A 1 78 ? 7.44145 6.97708 -8.07436 1.000 21.12515 651 ARG A CA 1
ATOM 1207 C C . ARG A 1 78 ? 8.84553 6.83428 -7.49286 1.000 22.84068 651 ARG A C 1
ATOM 1208 O O . ARG A 1 78 ? 9.74621 6.39718 -8.22240 1.000 18.59435 651 ARG A O 1
ATOM 1229 N N . THR A 1 79 ? 9.06654 7.18896 -6.22715 1.000 19.39603 652 THR A N 1
ATOM 1230 C CA . THR A 1 79 ? 10.33286 6.93980 -5.54378 1.000 16.79268 652 THR A CA 1
ATOM 1231 C C . THR A 1 79 ? 10.01431 6.51303 -4.11479 1.000 15.75979 652 THR A C 1
ATOM 1232 O O . THR A 1 79 ? 8.90359 6.75285 -3.63004 1.000 18.45471 652 THR A O 1
ATOM 1243 N N . PRO A 1 80 ? 10.94424 5.83257 -3.42602 1.000 14.07759 653 PRO A N 1
ATOM 1244 C CA . PRO A 1 80 ? 10.62294 5.35334 -2.06627 1.000 16.61574 653 PRO A CA 1
ATOM 1245 C C . PRO A 1 80 ? 10.33602 6.49330 -1.10589 1.000 17.83126 653 PRO A C 1
ATOM 1246 O O . PRO A 1 80 ? 10.90970 7.57579 -1.21786 1.000 17.98192 653 PRO A O 1
ATOM 1257 N N . VAL A 1 81 ? 9.43961 6.23184 -0.14605 1.000 16.85358 654 VAL A N 1
ATOM 1258 C CA A VAL A 1 81 ? 9.02391 7.22722 0.83255 0.712 16.60500 654 VAL A CA 1
ATOM 1259 C CA B VAL A 1 81 ? 8.98764 7.20862 0.84268 0.288 16.56175 654 VAL A CA 1
ATOM 1260 C C . VAL A 1 81 ? 9.29290 6.68179 2.23572 1.000 14.76407 654 VAL A C 1
ATOM 1261 O O . VAL A 1 81 ? 8.90896 5.55465 2.56427 1.000 16.25054 654 VAL A O 1
ATOM 1286 N N . LYS A 1 82 ? 9.99081 7.48294 3.03572 1.000 12.94341 655 LYS A N 1
ATOM 1287 C CA . LYS A 1 82 ? 10.27537 7.22387 4.43994 1.000 13.83739 655 LYS A CA 1
ATOM 1288 C C . LYS A 1 82 ? 9.09763 7.65416 5.32505 1.000 15.67368 655 LYS A C 1
ATOM 1289 O O . LYS A 1 82 ? 8.70520 8.83228 5.35176 1.000 16.96965 655 LYS A O 1
ATOM 1308 N N . VAL A 1 83 ? 8.64522 6.74351 6.16860 1.000 15.67075 656 VAL A N 1
ATOM 1309 C CA . VAL A 1 83 ? 7.59096 7.00707 7.13224 1.000 13.27322 656 VAL A CA 1
ATOM 1310 C C . VAL A 1 83 ? 8.05724 6.53047 8.51625 1.000 10.11433 656 VAL A C 1
ATOM 1311 O O . VAL A 1 83 ? 9.15508 6.00259 8.68506 1.000 12.65244 656 VAL A O 1
ATOM 1324 N N . ASN A 1 84 ? 7.20655 6.73354 9.51628 1.000 12.53513 657 ASN A N 1
ATOM 1325 C CA . ASN A 1 84 ? 7.45801 6.26242 10.86874 1.000 14.03979 657 ASN A CA 1
ATOM 1326 C C . ASN A 1 84 ? 6.30705 5.41330 11.37001 1.000 10.35298 657 ASN A C 1
ATOM 1327 O O . ASN A 1 84 ? 5.18712 5.46751 10.84584 1.000 11.69604 657 ASN A O 1
ATOM 1338 N N . PHE A 1 85 ? 6.58369 4.66274 12.42545 1.000 13.42002 658 PHE A N 1
ATOM 1339 C CA . PHE A 1 85 ? 5.50891 4.10270 13.23773 1.000 11.91013 658 PHE A CA 1
ATOM 1340 C C . PHE A 1 85 ? 5.91004 4.11371 14.69451 1.000 14.14805 658 PHE A C 1
ATOM 1341 O O . PHE A 1 85 ? 7.10203 4.11239 15.02147 1.000 13.19219 658 PHE A O 1
ATOM 1358 N N . TYR A 1 86 ? 4.89591 4.13660 15.56611 1.000 13.45049 659 TYR A N 1
ATOM 1359 C CA . TYR A 1 86 ? 5.10928 4.00195 16.99673 1.000 16.31460 659 TYR A CA 1
ATOM 1360 C C . TYR A 1 86 ? 4.04105 3.08350 17.58786 1.000 15.24743 659 TYR A C 1
ATOM 1361 O O . TYR A 1 86 ? 3.01755 2.78714 16.96524 1.000 14.98395 659 TYR A O 1
ATOM 1379 N N . VAL A 1 87 ? 4.34802 2.55595 18.76453 1.000 14.95183 660 VAL A N 1
ATOM 1380 C CA . VAL A 1 87 ? 3.41911 1.76210 19.55621 1.000 11.86189 660 VAL A CA 1
ATOM 1381 C C . VAL A 1 87 ? 2.96598 2.67615 20.67873 1.000 14.85549 660 VAL A C 1
ATOM 1382 O O . VAL A 1 87 ? 3.78983 3.40748 21.24745 1.000 16.97557 660 VAL A O 1
ATOM 1395 N N . ILE A 1 88 ? 1.66387 2.67972 20.97055 1.000 15.02371 661 ILE A N 1
ATOM 1396 C CA . ILE A 1 88 ? 1.09309 3.54388 22.00008 1.000 15.74966 661 ILE A CA 1
ATOM 1397 C C . ILE A 1 88 ? 0.16057 2.74991 22.91075 1.000 20.34332 661 ILE A C 1
ATOM 1398 O O . ILE A 1 88 ? -0.68268 1.97658 22.44225 1.000 15.89467 661 ILE A O 1
ATOM 1414 N N . ASN A 1 89 ? 0.35226 2.91846 24.21798 1.000 17.44060 662 ASN A N 1
ATOM 1415 C CA . ASN A 1 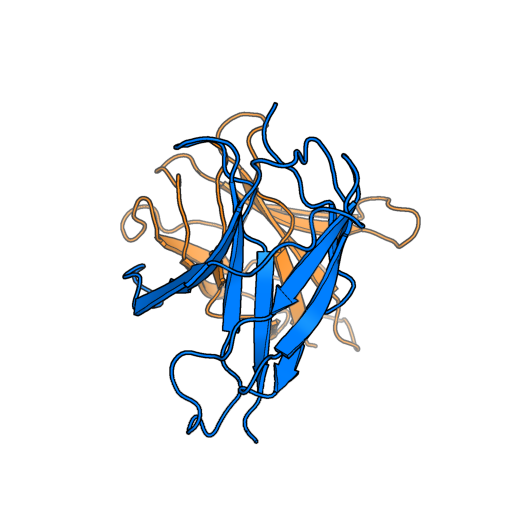89 ? -0.50074 2.39280 25.27202 1.000 15.92515 662 ASN A CA 1
ATOM 1416 C C . ASN A 1 89 ? -1.24104 3.57064 25.88710 1.000 20.18377 662 ASN A C 1
ATOM 1417 O O . ASN A 1 89 ? -0.61524 4.53537 26.34275 1.000 26.18141 662 ASN A O 1
ATOM 1428 N N . GLY A 1 90 ? -2.55792 3.49371 25.90673 1.000 22.63483 663 GLY A N 1
ATOM 1429 C CA . GLY A 1 90 ? -3.34910 4.61484 26.39070 1.000 25.28183 663 GLY A CA 1
ATOM 1430 C C . GLY A 1 90 ? -3.31428 5.79192 25.42909 1.000 26.50590 663 GLY A C 1
ATOM 1431 O O . GLY A 1 90 ? -3.09342 5.63366 24.22562 1.000 27.11613 663 GLY A O 1
ATOM 1435 N N . LYS A 1 91 ? -3.52778 6.99950 25.97935 1.000 25.33625 664 LYS A N 1
ATOM 1436 C CA . LYS A 1 91 ? -3.59049 8.21919 25.18237 1.000 25.34658 664 LYS A CA 1
ATOM 1437 C C . LYS A 1 91 ? -2.22717 8.87305 24.96595 1.000 34.53588 664 LYS A C 1
ATOM 1438 O O . LYS A 1 91 ? -2.05475 9.59685 23.97812 1.000 33.29757 664 LYS A O 1
ATOM 1457 N N . ARG A 1 92 ? -1.24188 8.62414 25.82415 1.000 28.14655 665 ARG A N 1
ATOM 1458 C CA . ARG A 1 92 ? 0.00460 9.36649 25.73865 1.000 32.27133 665 ARG A CA 1
ATOM 1459 C C . ARG A 1 92 ? 1.28130 8.54504 25.78810 1.000 34.03267 665 ARG A C 1
ATOM 1460 O O . ARG A 1 92 ? 2.32103 9.07459 25.38887 1.000 30.73039 665 ARG A O 1
ATOM 1481 N N . LYS A 1 93 ? 1.25965 7.29382 26.23410 1.000 25.59619 666 LYS A N 1
ATOM 1482 C CA . LYS A 1 93 ? 2.50760 6.54093 26.39281 1.000 24.06925 666 LYS A CA 1
ATOM 1483 C C . LYS A 1 93 ? 2.93126 5.90730 25.07552 1.000 17.65638 666 LYS A C 1
ATOM 1484 O O . LYS A 1 93 ? 2.66660 4.74068 24.80126 1.000 20.26248 666 LYS A O 1
ATOM 1503 N N . ARG A 1 94 ? 3.67202 6.65438 24.28617 1.000 19.78117 667 ARG A N 1
ATOM 1504 C CA . ARG A 1 94 ? 4.09825 6.15622 22.99777 1.000 19.49331 667 ARG A CA 1
ATOM 1505 C C . ARG A 1 94 ? 5.59773 5.88536 23.02767 1.000 19.05778 667 ARG A C 1
ATOM 1506 O O . ARG A 1 94 ? 6.38274 6.53783 23.73895 1.000 20.01418 667 ARG A O 1
ATOM 1527 N N . SER A 1 95 ? 5.96390 4.88807 22.23265 1.000 19.76001 668 SER A N 1
ATOM 1528 C CA . SER A 1 95 ? 7.33128 4.45694 22.04683 1.000 22.97801 668 SER A CA 1
ATOM 1529 C C . SER A 1 95 ? 8.10990 5.49395 21.25993 1.000 17.25113 668 SER A C 1
ATOM 1530 O O . SER A 1 95 ? 7.55250 6.44131 20.71618 1.000 18.17523 668 SER A O 1
ATOM 1538 N N . GLN A 1 96 ? 9.41943 5.28399 21.19044 1.000 13.31391 669 GLN A N 1
ATOM 1539 C CA . GLN A 1 96 ? 10.21979 6.04833 20.25477 1.000 12.95606 669 GLN A CA 1
ATOM 1540 C C . GLN A 1 96 ? 9.68975 5.78202 18.85162 1.000 16.19807 669 GLN A C 1
ATOM 1541 O O . GLN A 1 96 ? 9.12566 4.71075 18.58589 1.000 16.23565 669 GLN A O 1
ATOM 1555 N N . PRO A 1 97 ? 9.81592 6.75137 17.94841 1.000 13.12257 670 PRO A N 1
ATOM 1556 C CA . PRO A 1 97 ? 9.41723 6.52736 16.55814 1.000 14.66788 670 PRO A CA 1
ATOM 1557 C C . PRO A 1 97 ? 10.38996 5.58481 15.87456 1.000 16.37949 670 PRO A C 1
ATOM 1558 O O . PRO A 1 97 ? 11.60170 5.67043 16.07437 1.000 12.60426 670 PRO A O 1
ATOM 1569 N N . GLN A 1 98 ? 9.84512 4.63190 15.13317 1.000 12.35370 671 GLN A N 1
ATOM 1570 C CA . GLN A 1 98 ? 10.59432 3.69546 14.31685 1.000 15.86852 671 GLN A CA 1
ATOM 1571 C C . GLN A 1 98 ? 10.49141 4.12823 12.86017 1.000 13.14900 671 GLN A C 1
ATOM 1572 O O . GLN A 1 98 ? 9.66352 4.98345 12.48207 1.000 19.02498 671 GLN A O 1
ATOM 1586 N N . HIS A 1 99 ? 11.37840 3.56568 12.05335 1.000 10.55936 672 HIS A N 1
ATOM 1587 C CA . HIS A 1 99 ? 11.51806 3.93358 10.65489 1.000 9.69281 672 HIS A CA 1
ATOM 1588 C C . HIS A 1 99 ? 11.07453 2.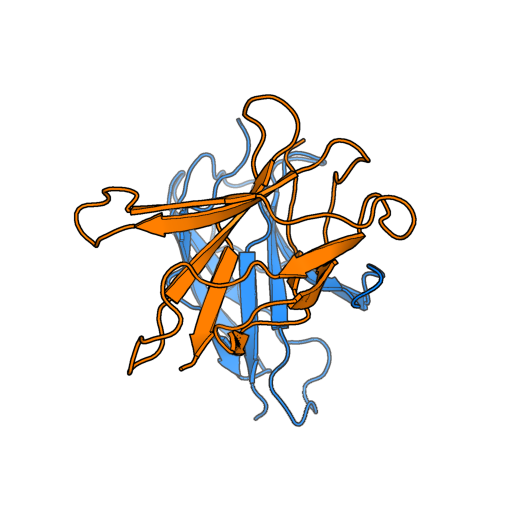80466 9.74310 1.000 15.10959 672 HIS A C 1
ATOM 1589 O O . HIS A 1 99 ? 11.34799 1.64527 10.03388 1.000 12.87878 672 HIS A O 1
ATOM 1603 N N . PHE A 1 100 ? 10.45840 3.16574 8.60807 1.000 12.08142 673 PHE A N 1
ATOM 1604 C CA . PHE A 1 100 ? 9.93002 2.24752 7.60182 1.000 15.75449 673 PHE A CA 1
ATOM 1605 C C . PHE A 1 100 ? 9.93301 2.97382 6.26986 1.000 19.38551 673 PHE A C 1
ATOM 1606 O O . PHE A 1 100 ? 9.80810 4.20572 6.21374 1.000 14.56108 673 PHE A O 1
ATOM 1623 N N . THR A 1 101 ? 10.07402 2.19801 5.19978 1.000 15.56578 674 THR A N 1
ATOM 1624 C CA . THR A 1 101 ? 10.15499 2.74241 3.85145 1.000 14.53683 674 THR A CA 1
ATOM 1625 C C . THR A 1 101 ? 9.18608 2.00565 2.93280 1.000 13.75351 674 THR A C 1
ATOM 1626 O O . THR A 1 101 ? 9.25421 0.77506 2.79421 1.000 14.00619 674 THR A O 1
ATOM 1637 N N . TYR A 1 102 ? 8.32977 2.74939 2.24935 1.000 11.74085 675 TYR A N 1
ATOM 1638 C CA . TYR A 1 102 ? 7.50019 2.15135 1.21948 1.000 12.14284 675 TYR A CA 1
ATOM 1639 C C . TYR A 1 102 ? 8.14135 2.36276 -0.13993 1.000 12.95307 675 TYR A C 1
ATOM 1640 O O . TYR A 1 102 ? 8.68368 3.43381 -0.40687 1.000 14.25863 675 TYR A O 1
ATOM 1658 N N . HIS A 1 103 ? 8.03740 1.35558 -1.01655 1.000 13.39637 676 HIS A N 1
ATOM 1659 C CA . HIS A 1 103 ? 8.59018 1.38773 -2.38665 1.000 12.34789 676 HIS A CA 1
ATOM 1660 C C . HIS A 1 103 ? 7.49190 1.35889 -3.45228 1.000 13.98302 676 HIS A C 1
ATOM 1661 O O . HIS A 1 103 ? 6.46620 0.71408 -3.27711 1.000 17.08914 676 HIS A O 1
ATOM 1675 N N . PRO A 1 104 ? 7.68506 2.01971 -4.58159 1.000 19.82959 677 PRO A N 1
ATOM 1676 C CA . PRO A 1 104 ? 6.65483 1.99693 -5.62517 1.000 19.63785 677 PRO A CA 1
ATOM 1677 C C . PRO A 1 104 ? 6.41865 0.61080 -6.20561 1.000 25.36405 677 PRO A C 1
ATOM 1678 O O . PRO A 1 104 ? 7.27697 -0.26900 -6.16432 1.000 19.49668 677 PRO A O 1
ATOM 1689 N N . VAL A 1 105 ? 5.22234 0.42027 -6.75677 1.000 23.52418 678 VAL A N 1
ATOM 1690 C CA . VAL A 1 105 ? 4.88136 -0.83934 -7.42212 1.000 25.67532 678 VAL A CA 1
ATOM 1691 C C . VAL A 1 105 ? 5.74726 -0.94630 -8.67153 1.000 33.51761 678 VAL A C 1
ATOM 1692 O O . VAL A 1 105 ? 6.16660 -2.04309 -9.06623 1.000 24.98190 678 VAL A O 1
ATOM 1706 N N . GLU B 1 3 ? 9.26334 13.15190 28.77696 1.000 32.44128 576 GLU B N 1
ATOM 1707 C CA . GLU B 1 3 ? 9.30647 12.65894 27.41396 1.000 25.55984 576 GLU B CA 1
ATOM 1708 C C . GLU B 1 3 ? 10.70768 12.80793 26.77979 1.000 22.29038 576 GLU B C 1
ATOM 1709 O O . GLU B 1 3 ? 11.35353 13.87258 26.81950 1.000 24.80278 576 GLU B O 1
ATOM 1720 N N . LEU B 1 4 ? 11.13951 11.75208 26.16176 1.000 18.05748 577 LEU B N 1
ATOM 1721 C CA . LEU B 1 4 ? 12.45428 11.68553 25.54651 1.000 16.44334 577 LEU B CA 1
ATOM 1722 C C . LEU B 1 4 ? 12.48903 12.45867 24.22412 1.000 22.31823 577 LEU B C 1
ATOM 1723 O O . LEU B 1 4 ? 11.48960 12.53319 23.50512 1.000 15.96397 577 LEU B O 1
ATOM 1739 N N . PRO B 1 5 ? 13.64433 12.96606 23.82222 1.000 18.11132 578 PRO B N 1
ATOM 1740 C CA . PRO B 1 5 ? 13.76685 13.41957 22.43675 1.000 16.86229 578 PRO B CA 1
ATOM 1741 C C . PRO B 1 5 ? 13.46978 12.28355 21.48077 1.000 14.50605 578 PRO B C 1
ATOM 1742 O O . PRO B 1 5 ? 13.76136 11.11654 21.76422 1.000 16.42407 578 PRO B O 1
ATOM 1753 N N . MET B 1 6 ? 12.86463 12.63923 20.34481 1.000 12.42347 579 MET B N 1
ATOM 1754 C CA . MET B 1 6 ? 12.44267 11.70738 19.30848 1.000 16.10620 579 MET B CA 1
ATOM 1755 C C . MET B 1 6 ? 12.88913 12.25709 17.97190 1.000 16.06503 579 MET B C 1
ATOM 1756 O O . MET B 1 6 ? 12.65166 13.43712 17.66862 1.000 14.27933 579 MET B O 1
ATOM 1770 N N . VAL B 1 7 ? 13.51870 11.40747 17.17996 1.000 9.96749 580 VAL B N 1
ATOM 1771 C CA . VAL B 1 7 ? 13.94628 11.74628 15.82701 1.000 9.61353 580 VAL B CA 1
ATOM 1772 C C . VAL B 1 7 ? 13.11282 10.94544 14.83426 1.000 15.02956 580 VAL B C 1
ATOM 1773 O O . VAL B 1 7 ? 13.22622 9.71398 14.72650 1.000 14.11119 580 VAL B O 1
ATOM 1786 N N . GLU B 1 8 ? 12.28161 11.65832 14.09709 1.000 12.02954 581 GLU B N 1
ATOM 1787 C CA . GLU B 1 8 ? 11.40402 11.08836 13.08063 1.000 11.95059 581 GLU B CA 1
ATOM 1788 C C . GLU B 1 8 ? 12.03029 11.11443 11.69309 1.000 13.11963 581 GLU B C 1
ATOM 1789 O O . GLU B 1 8 ? 11.93513 10.13939 10.93331 1.000 16.54839 581 GLU B O 1
ATOM 1801 N N . ARG B 1 9 ? 12.77788 12.15566 11.38524 1.000 13.53505 582 ARG B N 1
ATOM 1802 C CA . ARG B 1 9 ? 13.42540 12.26861 10.08334 1.000 12.85141 582 ARG B CA 1
ATOM 1803 C C . ARG B 1 9 ? 14.80069 12.94666 10.20208 1.000 15.72286 582 ARG B C 1
ATOM 1804 O O . ARG B 1 9 ? 15.09647 13.69289 11.14858 1.000 11.99774 582 ARG B O 1
ATOM 1825 N N . GLN B 1 10 ? 15.66016 12.66616 9.21846 1.000 11.89987 583 GLN B N 1
ATOM 1826 C CA . GLN B 1 10 ? 16.88499 13.42230 9.02859 1.000 15.57527 583 GLN B CA 1
ATOM 1827 C C . GLN B 1 10 ? 16.96369 13.69594 7.52463 1.000 15.72443 583 GLN B C 1
ATOM 1828 O O . GLN B 1 10 ? 16.64925 12.82081 6.71100 1.000 16.93822 583 GLN B O 1
ATOM 1842 N N . ASP B 1 11 ? 17.34869 14.90826 7.14591 1.000 17.57946 584 ASP B N 1
ATOM 1843 C CA . ASP B 1 11 ? 17.40336 15.23339 5.72531 1.000 18.28213 584 ASP B CA 1
ATOM 1844 C C . ASP B 1 11 ? 18.72978 14.85055 5.08019 1.000 16.34389 584 ASP B C 1
ATOM 1845 O O . ASP B 1 11 ? 18.88060 15.05246 3.87252 1.000 19.86898 584 ASP B O 1
ATOM 1854 N N . THR B 1 12 ? 19.67142 14.29341 5.85177 1.000 14.25044 585 THR B N 1
ATOM 1855 C CA . THR B 1 12 ? 20.98691 13.89305 5.37409 1.000 14.52189 585 THR B CA 1
ATOM 1856 C C . THR B 1 12 ? 21.33199 12.54519 5.98982 1.000 15.04076 585 THR B C 1
ATOM 1857 O O . THR B 1 12 ? 21.28984 12.38729 7.21514 1.000 16.96379 585 THR B O 1
ATOM 1868 N N . ASP B 1 13 ? 21.65013 11.56827 5.14383 1.000 15.11812 586 ASP B N 1
ATOM 1869 C CA . ASP B 1 13 ? 22.06385 10.26588 5.64700 1.000 15.62340 586 ASP B CA 1
ATOM 1870 C C . ASP B 1 13 ? 23.57472 10.06236 5.59737 1.000 15.56528 586 ASP B C 1
ATOM 1871 O O . ASP B 1 13 ? 24.09844 9.14039 6.25432 1.000 15.12588 586 ASP B O 1
ATOM 1880 N N . SER B 1 14 ? 24.28550 10.87876 4.82379 1.000 15.33301 587 SER B N 1
ATOM 1881 C CA . SER B 1 14 ? 25.71970 10.68823 4.67911 1.000 13.98445 587 SER B CA 1
ATOM 1882 C C . SER B 1 14 ? 26.34945 11.97189 4.17409 1.000 18.75315 587 SER B C 1
ATOM 1883 O O . SER B 1 14 ? 25.66576 12.85959 3.66062 1.000 17.03942 587 SER B O 1
ATOM 1891 N N . CYS B 1 15 ? 27.67605 12.03264 4.28938 1.000 13.97429 588 CYS B N 1
ATOM 1892 C CA . CYS B 1 15 ? 28.45826 13.10370 3.69036 1.000 18.46574 588 CYS B CA 1
ATOM 1893 C C . CYS B 1 15 ? 29.92496 12.71012 3.73066 1.000 13.93110 588 CYS B C 1
ATOM 1894 O O . CYS B 1 15 ? 30.29459 11.68321 4.30147 1.000 13.38311 588 CYS B O 1
ATOM 1902 N N . LEU B 1 16 ? 30.74869 13.53357 3.09648 1.000 15.57532 589 LEU B N 1
ATOM 1903 C CA . LEU B 1 16 ? 32.18587 13.33997 3.08753 1.000 13.44763 589 LEU B CA 1
ATOM 1904 C C . LEU B 1 16 ? 32.77962 13.57694 4.47876 1.000 11.96391 589 LEU B C 1
ATOM 1905 O O . LEU B 1 16 ? 32.18289 14.24326 5.34509 1.000 11.87641 589 LEU B O 1
ATOM 1921 N N . VAL B 1 17 ? 33.98661 13.02217 4.68136 1.000 13.27850 590 VAL B N 1
ATOM 1922 C CA . VAL B 1 17 ? 34.63858 13.06337 5.98886 1.000 15.38797 590 VAL B CA 1
ATOM 1923 C C . VAL B 1 17 ? 34.90006 14.49282 6.44720 1.000 13.96187 590 VAL B C 1
ATOM 1924 O O . VAL B 1 17 ? 35.16211 14.73101 7.63471 1.000 14.34747 590 VAL B O 1
ATOM 1937 N N . TYR B 1 18 ? 34.93142 15.45329 5.52488 1.000 14.40769 591 TYR B N 1
ATOM 1938 C CA . TYR B 1 18 ? 35.17997 16.83204 5.94602 1.000 13.82790 591 TYR B CA 1
ATOM 1939 C C . TYR B 1 18 ? 34.15720 17.31751 6.98369 1.000 12.30775 591 TYR B C 1
ATOM 1940 O O . TYR B 1 18 ? 34.47774 18.17995 7.81420 1.000 16.57886 591 TYR B O 1
ATOM 1958 N N . GLY B 1 19 ? 32.90126 16.83200 6.90208 1.000 15.76125 592 GLY B N 1
ATOM 1959 C CA . GLY B 1 19 ? 31.79971 17.32259 7.71850 1.000 18.36040 592 GLY B CA 1
ATOM 1960 C C . GLY B 1 19 ? 31.46412 18.75044 7.31217 1.000 16.09266 592 GLY B C 1
ATOM 1961 O O . GLY B 1 19 ? 31.88249 19.22851 6.25574 1.000 21.37951 592 GLY B O 1
ATOM 1965 N N . GLY B 1 20 ? 30.78886 19.46410 8.22407 1.000 15.64068 593 GLY B N 1
ATOM 1966 C CA . GLY B 1 20 ? 30.48212 20.87370 8.07475 1.000 20.36721 593 GLY B CA 1
ATOM 1967 C C . GLY B 1 20 ? 29.15502 21.21341 7.42360 1.000 21.81345 593 GLY B C 1
ATOM 1968 O O . GLY B 1 20 ? 28.66289 22.32421 7.62216 1.000 22.68474 593 GLY B O 1
ATOM 1972 N N . GLN B 1 21 ? 28.51093 20.28436 6.73275 1.000 18.10292 594 GLN B N 1
ATOM 1973 C CA . GLN B 1 21 ? 27.21132 20.61441 6.15257 1.000 22.48934 594 GLN B CA 1
ATOM 1974 C C . GLN B 1 21 ? 26.11427 20.51195 7.213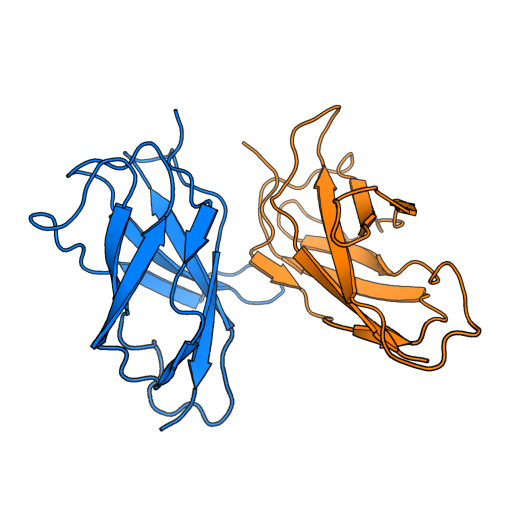37 1.000 17.52001 594 GLN B C 1
ATOM 1975 O O . GLN B 1 21 ? 26.30754 19.94609 8.28508 1.000 17.01787 594 GLN B O 1
ATOM 1989 N N . GLN B 1 22 ? 24.97972 21.15059 6.93428 1.000 18.00139 595 GLN B N 1
ATOM 1990 C CA . GLN B 1 22 ? 23.85592 21.20327 7.86825 1.000 17.41711 595 GLN B CA 1
ATOM 1991 C C . GLN B 1 22 ? 22.95516 20.00367 7.67929 1.000 14.59803 595 GLN B C 1
ATOM 1992 O O . GLN B 1 22 ? 22.63573 19.62729 6.55374 1.000 16.11430 595 GLN B O 1
ATOM 2006 N N . MET B 1 23 ? 22.56325 19.40442 8.78846 1.000 17.83104 596 MET B N 1
ATOM 2007 C CA . MET B 1 23 ? 21.59483 18.32801 8.84418 1.000 17.32876 596 MET B CA 1
ATOM 2008 C C . MET B 1 23 ? 20.42069 18.81632 9.65304 1.000 15.17637 596 MET B C 1
ATOM 2009 O O . MET B 1 23 ? 20.61275 19.31432 10.76260 1.000 16.68031 596 MET B O 1
ATOM 2023 N N . ILE B 1 24 ? 19.22086 18.65002 9.11003 1.000 13.13981 597 ILE B N 1
ATOM 2024 C CA . ILE B 1 24 ? 17.97913 18.97022 9.81560 1.000 11.96911 597 ILE B CA 1
ATOM 2025 C C . ILE B 1 24 ? 17.36260 17.67663 10.34246 1.000 11.80207 597 ILE B C 1
ATOM 2026 O O . ILE B 1 24 ? 17.10092 16.73041 9.59114 1.000 13.37412 597 ILE B O 1
ATOM 2042 N N . LEU B 1 25 ? 17.08563 17.66166 11.63277 1.000 15.42565 598 LEU B N 1
ATOM 2043 C CA . LEU B 1 25 ? 16.37162 16.57140 12.27137 1.000 14.82588 598 LEU B CA 1
ATOM 2044 C C . LEU B 1 25 ? 14.95261 17.03105 12.56024 1.000 13.94927 598 LEU B C 1
ATOM 2045 O O . LEU B 1 25 ? 14.74410 18.14276 13.07877 1.000 14.53590 598 LEU B O 1
ATOM 2061 N N . THR B 1 26 ? 13.98816 16.21552 12.16910 1.000 14.11406 599 THR B N 1
ATOM 2062 C CA . THR B 1 26 ? 12.59387 16.46473 12.47735 1.000 12.39983 599 THR B CA 1
ATOM 2063 C C . THR B 1 26 ? 12.16014 15.51316 13.57591 1.000 15.72748 599 THR B C 1
ATOM 2064 O O . THR B 1 26 ? 12.38865 14.29267 13.47219 1.000 11.14504 599 THR B O 1
ATOM 2075 N N . GLY B 1 27 ? 11.45379 16.04496 14.57210 1.000 15.87335 600 GLY B N 1
ATOM 2076 C CA . GLY B 1 27 ? 11.00390 15.19786 15.66086 1.000 11.50225 600 GLY B CA 1
ATOM 2077 C C . GLY B 1 27 ? 10.22701 15.90640 16.73988 1.000 13.70220 600 GLY B C 1
ATOM 2078 O O . GLY B 1 27 ? 9.46382 16.83416 16.47130 1.000 15.30209 600 GLY B O 1
ATOM 2082 N N . GLN B 1 28 ? 10.44653 15.47658 17.97593 1.000 21.61881 601 GLN B N 1
ATOM 2083 C CA . GLN B 1 28 ? 9.71056 15.97723 19.11963 1.000 14.58962 601 GLN B CA 1
ATOM 2084 C C . GLN B 1 28 ? 10.61297 16.14366 20.32976 1.000 17.43686 601 GLN B C 1
ATOM 2085 O O . GLN B 1 28 ? 11.62520 15.44714 20.48764 1.000 14.61470 601 GLN B O 1
ATOM 2099 N N . ASN B 1 29 ? 10.19252 17.07477 21.19221 1.000 16.82532 602 ASN B N 1
ATOM 2100 C CA . ASN B 1 29 ? 10.74873 17.28279 22.51569 1.000 17.24832 602 ASN B CA 1
ATOM 2101 C C . ASN B 1 29 ? 12.17021 17.82814 22.47454 1.000 17.50531 602 ASN B C 1
ATOM 2102 O O . ASN B 1 29 ? 12.91496 17.69481 23.44130 1.000 20.66788 602 ASN B O 1
ATOM 2113 N N . PHE B 1 30 ? 12.52522 18.53492 21.40037 1.000 19.55947 603 PHE B N 1
ATOM 2114 C CA . PHE B 1 30 ? 13.78314 19.26086 21.36896 1.000 15.62178 603 PHE B CA 1
ATOM 2115 C C . PHE B 1 30 ? 13.66688 20.57328 22.15068 1.000 19.98915 603 PHE B C 1
ATOM 2116 O O . PHE B 1 30 ? 12.60410 21.20094 22.20796 1.000 18.75564 603 PHE B O 1
ATOM 2133 N N . THR B 1 31 ? 14.77817 20.98402 22.76831 1.000 15.79545 604 THR B N 1
ATOM 2134 C CA . THR B 1 31 ? 14.85133 22.25531 23.48471 1.000 20.58794 604 THR B CA 1
ATOM 2135 C C . THR B 1 31 ? 16.17859 22.96021 23.16411 1.000 18.12594 604 THR B C 1
ATOM 2136 O O . THR B 1 31 ? 17.08586 22.38174 22.54052 1.000 19.47897 604 THR B O 1
ATOM 2147 N N . SER B 1 32 ? 16.32562 24.21061 23.64734 1.000 24.72085 605 SER B N 1
ATOM 2148 C CA . SER B 1 32 ? 17.59815 24.91380 23.42568 1.000 33.52592 605 SER B CA 1
ATOM 2149 C C . SER B 1 32 ? 18.76766 24.30176 24.18732 1.000 24.86519 605 SER B C 1
ATOM 2150 O O . SER B 1 32 ? 19.91573 24.70276 23.96619 1.000 28.48919 605 SER B O 1
ATOM 2158 N N . GLU B 1 33 ? 18.51672 23.33955 25.06143 1.000 22.06059 606 GLU B N 1
ATOM 2159 C CA . GLU B 1 33 ? 19.58175 22.62560 25.73812 1.000 27.47243 606 GLU B CA 1
ATOM 2160 C C . GLU B 1 33 ? 19.81854 21.23757 25.15359 1.000 29.63107 606 GLU B C 1
ATOM 2161 O O . GLU B 1 33 ? 20.74196 20.55436 25.58694 1.000 25.96111 606 GLU B O 1
ATOM 2173 N N . SER B 1 34 ? 19.02787 20.81045 24.17172 1.000 19.76303 607 SER B N 1
ATOM 2174 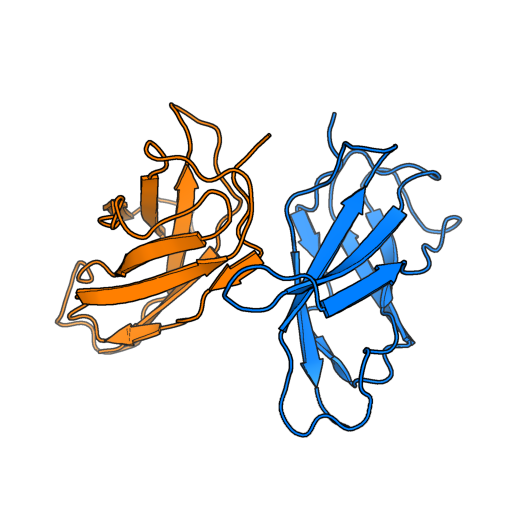C CA . SER B 1 34 ? 19.29539 19.54662 23.49517 1.000 16.99888 607 SER B CA 1
ATOM 2175 C C . SER B 1 34 ? 20.68953 19.53864 22.88978 1.000 22.00711 607 SER B C 1
ATOM 2176 O O . SER B 1 34 ? 21.17106 20.54919 22.37940 1.000 18.77119 607 SER B O 1
ATOM 2184 N N . LYS B 1 35 ? 21.33797 18.38600 22.97223 1.000 17.95818 608 LYS B N 1
ATOM 2185 C CA . LYS B 1 35 ? 22.65253 18.13339 22.41637 1.000 16.00246 608 LYS B CA 1
ATOM 2186 C C . LYS B 1 35 ? 22.52748 17.01552 21.40099 1.000 15.09614 608 LYS B C 1
ATOM 2187 O O . LYS B 1 35 ? 21.69553 16.11652 21.55251 1.000 18.67719 608 LYS B O 1
ATOM 2206 N N . VAL B 1 36 ? 23.40266 17.01778 20.40076 1.000 16.06498 609 VAL B N 1
ATOM 2207 C CA . VAL B 1 36 ? 23.45238 15.96143 19.39949 1.000 14.40677 609 VAL B CA 1
ATOM 2208 C C . VAL B 1 36 ? 24.85152 15.38085 19.49437 1.000 18.04925 609 VAL B C 1
ATOM 2209 O O . VAL B 1 36 ? 25.82329 16.13437 19.48206 1.000 19.58947 609 VAL B O 1
ATOM 2222 N N . VAL B 1 37 ? 24.94848 14.06488 19.63830 1.000 16.29497 610 VAL B N 1
ATOM 2223 C CA . VAL B 1 37 ? 26.20227 13.37008 19.88646 1.000 14.58435 610 VAL B CA 1
ATOM 2224 C C . VAL B 1 37 ? 26.35546 12.28689 18.83636 1.000 19.37429 610 VAL B C 1
ATOM 2225 O O . VAL B 1 37 ? 25.46881 11.43892 18.68924 1.000 16.95207 610 VAL B O 1
ATOM 2238 N N . PHE B 1 38 ? 27.44909 12.35500 18.07733 1.000 16.05774 611 PHE B N 1
ATOM 2239 C CA . PHE B 1 38 ? 27.84549 11.32775 17.13615 1.000 15.71441 611 PHE B CA 1
ATOM 2240 C C . PHE B 1 38 ? 28.76148 10.34396 17.84392 1.000 15.49983 611 PHE B C 1
ATOM 2241 O O . PHE B 1 38 ? 29.59471 10.72765 18.67026 1.000 17.29961 611 PHE B O 1
ATOM 2258 N N . THR B 1 39 ? 28.62756 9.06842 17.49947 1.000 15.13195 612 THR B N 1
ATOM 2259 C CA . THR B 1 39 ? 29.41609 8.04547 18.14095 1.000 16.60416 612 THR B CA 1
ATOM 2260 C C . THR B 1 39 ? 29.78122 6.97753 17.08883 1.000 21.65525 612 THR B C 1
ATOM 2261 O O . THR B 1 39 ? 29.11680 6.81847 16.05601 1.000 19.11754 612 THR B O 1
ATOM 2272 N N . GLU B 1 40 ? 30.81147 6.19669 17.42161 1.000 18.92847 613 GLU B N 1
ATOM 2273 C CA . GLU B 1 40 ? 31.19699 5.01099 16.65395 1.000 17.20961 613 GLU B CA 1
ATOM 2274 C C . GLU B 1 40 ? 31.63253 3.90004 17.61290 1.000 16.87889 613 GLU B C 1
ATOM 2275 O O . GLU B 1 40 ? 32.35077 4.15748 18.56474 1.000 19.93169 613 GLU B O 1
ATOM 2287 N N . LYS B 1 41 ? 31.23170 2.69713 17.39189 1.000 24.28360 614 LYS B N 1
ATOM 2288 C CA . LYS B 1 41 ? 31.69641 1.62126 18.23159 1.000 27.22155 614 LYS B CA 1
ATOM 2289 C C . LYS B 1 41 ? 32.05194 0.39401 17.40692 1.000 27.50802 614 LYS B C 1
ATOM 2290 O O . LYS B 1 41 ? 31.51852 0.21279 16.29565 1.000 34.68728 614 LYS B O 1
ATOM 2294 N N . THR B 1 42 ? 32.98260 -0.37883 17.90372 1.000 29.23368 615 THR B N 1
ATOM 2295 C CA . THR B 1 42 ? 33.45993 -1.62724 17.30445 1.000 41.13548 615 THR B CA 1
ATOM 2296 C C . THR B 1 42 ? 32.36410 -2.71193 17.43457 1.000 45.82259 615 THR B C 1
ATOM 2297 O O . THR B 1 42 ? 31.34225 -2.49677 18.06835 1.000 47.63436 615 THR B O 1
ATOM 2308 N N . THR B 1 43 ? 32.47437 -3.85368 16.84061 1.000 49.23938 616 THR B N 1
ATOM 2309 C CA . THR B 1 43 ? 31.33693 -4.75086 16.92081 1.000 43.99632 616 THR B CA 1
ATOM 2310 C C . THR B 1 43 ? 31.28758 -5.41754 18.31257 1.000 49.93266 616 THR B C 1
ATOM 2311 O O . THR B 1 43 ? 30.26353 -5.91877 18.77390 1.000 58.60015 616 THR B O 1
ATOM 2315 N N . ASP B 1 44 ? 32.45571 -5.51432 19.04501 1.000 39.98489 617 ASP B N 1
ATOM 2316 C CA . ASP B 1 44 ? 32.33897 -5.96526 20.49602 1.000 39.51526 617 ASP B CA 1
ATOM 2317 C C . ASP B 1 44 ? 31.72686 -4.85814 21.39530 1.000 54.46195 617 ASP B C 1
ATOM 2318 O O . ASP B 1 44 ? 31.47221 -5.08138 22.60195 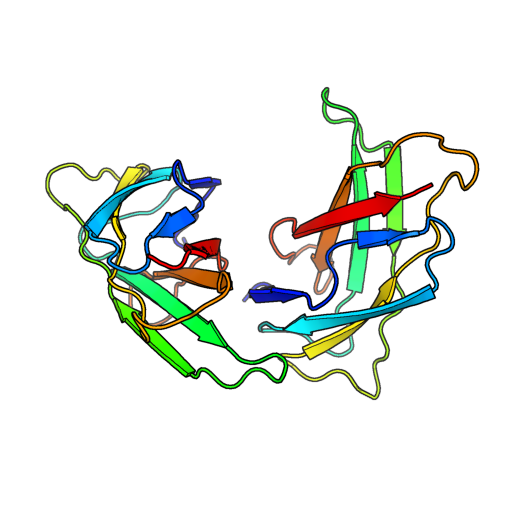1.000 45.84888 617 ASP B O 1
ATOM 2327 N N . GLY B 1 45 ? 31.42684 -3.70985 20.81059 1.000 40.56537 618 GLY B N 1
ATOM 2328 C CA . GLY B 1 45 ? 30.66187 -2.68538 21.48575 1.000 40.13585 618 GLY B CA 1
ATOM 2329 C C . GLY B 1 45 ? 31.47921 -1.62554 22.20311 1.000 40.74883 618 GLY B C 1
ATOM 2330 O O . GLY B 1 45 ? 30.91975 -0.88288 23.01658 1.000 46.06784 618 GLY B O 1
ATOM 2334 N N . GLN B 1 46 ? 32.77910 -1.59566 22.00778 1.000 28.73397 619 GLN B N 1
ATOM 2335 C CA . GLN B 1 46 ? 33.61770 -0.54677 22.58435 1.000 38.51256 619 GLN B CA 1
ATOM 2336 C C . GLN B 1 46 ? 33.39817 0.74424 21.77888 1.000 34.66399 619 GLN B C 1
ATOM 2337 O O . GLN B 1 46 ? 33.49455 0.73957 20.54527 1.000 30.11932 619 GLN B O 1
ATOM 2351 N N . GLN B 1 47 ? 33.04663 1.81511 22.47118 1.000 33.80801 620 GL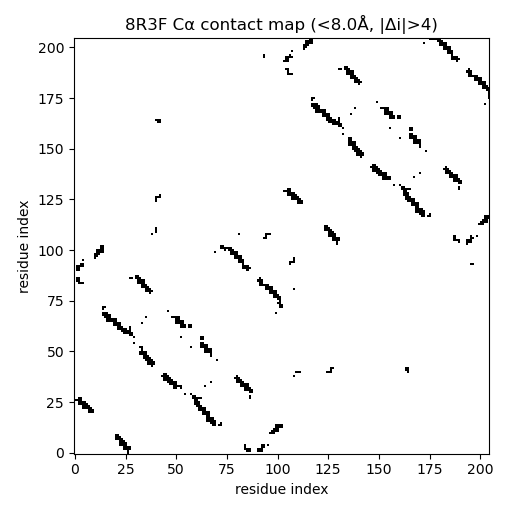N B N 1
ATOM 2352 C CA . GLN B 1 47 ? 32.89679 3.10292 21.80081 1.000 31.78847 620 GLN B CA 1
ATOM 2353 C C . GLN B 1 47 ? 34.28617 3.63366 21.47800 1.000 30.20467 620 GLN B C 1
ATOM 2354 O O . GLN B 1 47 ? 35.15867 3.70477 22.34960 1.000 31.57499 620 GLN B O 1
ATOM 2368 N N . ILE B 1 48 ? 34.51377 3.91508 20.20653 1.000 24.56312 621 ILE B N 1
ATOM 2369 C CA . ILE B 1 48 ? 35.81327 4.38367 19.74466 1.000 27.66841 621 ILE B CA 1
ATOM 2370 C C . ILE B 1 48 ? 35.79887 5.82709 19.26257 1.000 28.82703 621 ILE B C 1
ATOM 2371 O O . ILE B 1 48 ? 36.86820 6.38343 19.00714 1.000 23.81481 621 ILE B O 1
ATOM 2387 N N . TRP B 1 49 ? 34.63745 6.46552 19.27849 1.000 24.28898 622 TRP B N 1
ATOM 2388 C CA . TRP B 1 49 ? 34.48364 7.86241 18.90681 1.000 25.03297 622 TRP B CA 1
ATOM 2389 C C . TRP B 1 49 ? 33.23281 8.41816 19.58225 1.000 21.03107 622 TRP B C 1
ATOM 2390 O O . TRP B 1 49 ? 32.15342 7.80473 19.55572 1.000 24.68867 622 TRP B O 1
ATOM 2411 N N . GLU B 1 50 ? 33.37433 9.63390 20.08492 1.000 19.26995 623 GLU B N 1
ATOM 2412 C CA . GLU B 1 50 ? 32.26639 10.42396 20.60192 1.000 19.47262 623 GLU B CA 1
ATOM 2413 C C . GLU B 1 50 ? 32.55333 11.86632 20.22285 1.000 19.26013 623 GLU B C 1
ATOM 2414 O O . GLU B 1 50 ? 33.61931 12.37824 20.55257 1.000 18.54052 623 GLU B O 1
ATOM 2426 N N . MET B 1 51 ? 31.60472 12.52990 19.57038 1.000 19.07127 624 MET B N 1
ATOM 2427 C CA . MET B 1 51 ? 31.78719 13.92769 19.19703 1.000 19.06955 624 MET B CA 1
ATOM 2428 C C . MET B 1 51 ? 30.44358 14.63940 19.22339 1.000 21.65460 624 MET B C 1
ATOM 2429 O O . MET B 1 51 ? 29.51679 14.26832 18.50409 1.000 18.05161 624 MET B O 1
ATOM 2443 N N . GLU B 1 52 ? 30.35513 15.67868 20.02727 1.000 18.59962 625 GLU B N 1
ATOM 2444 C CA . GLU B 1 52 ? 29.18349 16.53133 20.02825 1.000 17.76511 625 GLU B CA 1
ATOM 2445 C C . GLU B 1 52 ? 29.13978 17.36011 18.75703 1.000 20.11989 625 GLU B C 1
ATOM 2446 O O . GLU B 1 52 ? 30.16704 17.84742 18.28424 1.000 24.12301 625 GLU B O 1
ATOM 2458 N N . ALA B 1 53 ? 27.94400 17.48623 18.18834 1.000 16.51926 626 ALA B N 1
ATOM 2459 C CA . ALA B 1 53 ? 27.69807 18.29981 17.01523 1.000 19.27500 626 ALA B CA 1
ATOM 2460 C C . ALA B 1 53 ? 27.06559 19.62430 17.43798 1.000 22.12207 626 ALA B C 1
ATOM 2461 O O . ALA B 1 53 ? 26.22643 19.67749 18.33979 1.000 20.77066 626 ALA B O 1
ATOM 2468 N N . THR B 1 54 ? 27.48968 20.69025 16.78153 1.000 15.90260 627 THR B N 1
ATOM 2469 C CA . THR B 1 54 ? 27.00217 22.03646 17.07015 1.000 16.13290 627 THR B CA 1
ATOM 2470 C C . THR B 1 54 ? 25.57840 22.21589 16.54352 1.000 17.36090 627 THR B C 1
ATOM 2471 O O . THR B 1 54 ? 25.29403 21.95636 15.37237 1.000 20.75280 627 THR B O 1
ATOM 2482 N N . VAL B 1 55 ? 24.69261 22.63931 17.41577 1.000 17.55360 628 VAL B N 1
ATOM 2483 C CA . VAL B 1 55 ? 23.31062 22.93523 17.07560 1.000 17.75951 628 VAL B CA 1
ATOM 2484 C C . VAL B 1 55 ? 23.17160 24.43173 16.82863 1.000 20.30027 628 VAL B C 1
ATOM 2485 O O . VAL B 1 55 ? 23.66947 25.25463 17.60480 1.000 16.06539 628 VAL B O 1
ATOM 2498 N N . ASP B 1 56 ? 22.44309 24.79336 15.78545 1.000 16.29482 629 ASP B N 1
ATOM 2499 C CA . ASP B 1 56 ? 22.09407 26.19047 15.56685 1.000 17.69798 629 ASP B CA 1
ATOM 2500 C C . ASP B 1 56 ? 20.85797 26.46347 16.40939 1.000 15.95314 629 ASP B C 1
ATOM 2501 O O . ASP B 1 56 ? 19.73050 26.13418 16.01299 1.000 20.67211 629 ASP B O 1
ATOM 2510 N N . LYS B 1 57 ? 21.06553 27.07048 17.57318 1.000 19.02325 630 LYS B N 1
ATOM 2511 C CA . LYS B 1 57 ? 19.98796 27.21404 18.54801 1.000 23.52768 630 LYS B CA 1
ATOM 2512 C C . LYS B 1 57 ? 19.02536 28.34300 18.21559 1.000 27.05949 630 LYS B C 1
ATOM 2513 O O . LYS B 1 57 ? 17.92165 28.37255 18.77593 1.000 24.56601 630 LYS B O 1
ATOM 2532 N N . ASP B 1 58 ? 19.41498 29.25443 17.31764 1.000 25.08681 631 ASP B N 1
ATOM 2533 C CA . ASP B 1 58 ? 18.49873 30.28121 16.83218 1.000 28.10669 631 ASP B CA 1
ATOM 2534 C C . ASP B 1 58 ? 17.45070 29.68644 15.88700 1.000 27.37674 631 ASP B C 1
ATOM 2535 O O . ASP B 1 58 ? 16.24740 29.96814 16.01737 1.000 31.37946 631 ASP B O 1
ATOM 2544 N N . LYS B 1 59 ? 17.88446 28.83911 14.93601 1.000 22.22729 632 LYS B N 1
ATOM 2545 C CA . LYS B 1 59 ? 16.95532 28.30524 13.94779 1.000 20.47488 632 LYS B CA 1
ATOM 2546 C C . LYS B 1 59 ? 16.10637 27.15111 14.48306 1.000 20.18931 632 LYS B C 1
ATOM 2547 O O . LYS B 1 59 ? 15.01238 26.89114 13.95769 1.000 20.62844 632 LYS B O 1
ATOM 2566 N N . SER B 1 60 ? 16.62133 26.39994 15.44884 1.000 24.77402 633 SER B N 1
ATOM 2567 C CA . SER B 1 60 ? 15.95801 25.18397 15.90087 1.000 20.63304 633 SER B CA 1
ATOM 2568 C C . SER B 1 60 ? 14.67033 25.50107 16.66980 1.000 17.65783 633 SER B C 1
ATOM 2569 O O . SER B 1 60 ? 14.49805 26.57690 17.23757 1.000 19.78993 633 SER B O 1
ATOM 2577 N N . GLN B 1 61 ? 13.74535 24.55465 16.63281 1.000 16.97827 634 GLN B N 1
ATOM 2578 C CA . GLN B 1 61 ? 12.39884 24.63903 17.17395 1.000 17.93843 634 GLN B CA 1
ATOM 2579 C C . GLN B 1 61 ? 12.15370 23.33189 17.92910 1.000 15.57127 634 GLN B C 1
ATOM 2580 O O . GLN B 1 61 ? 12.96130 22.39659 17.84486 1.000 16.97971 634 GLN B O 1
ATOM 2594 N N . PRO B 1 62 ? 11.04142 23.22123 18.67820 1.000 16.82839 635 PRO B N 1
ATOM 2595 C CA . PRO B 1 62 ? 10.83172 21.97690 19.45667 1.000 17.92395 635 PRO B CA 1
ATOM 2596 C C . PRO B 1 62 ? 10.73539 20.71995 18.61487 1.000 15.54059 635 PRO B C 1
ATOM 2597 O O . PRO B 1 62 ? 10.94680 19.61798 19.15074 1.000 16.63299 635 PRO B O 1
ATOM 2608 N N . ASN B 1 63 ? 10.45352 20.85025 17.31013 1.000 12.73313 636 ASN B N 1
ATOM 2609 C CA . ASN B 1 63 ? 10.35064 19.73119 16.38316 1.000 15.12923 636 ASN B CA 1
ATOM 2610 C C . ASN B 1 63 ? 11.40762 19.74896 15.27568 1.000 16.77325 636 ASN B C 1
ATOM 2611 O O . ASN B 1 63 ? 11.31606 18.93597 14.34037 1.000 17.30994 636 ASN B O 1
ATOM 2622 N N . MET B 1 64 ? 12.37998 20.66428 15.33517 1.000 13.30688 637 MET B N 1
ATOM 2623 C CA . MET B 1 64 ? 13.42099 20.79092 14.31154 1.000 15.29049 637 MET B CA 1
ATOM 2624 C C . MET B 1 64 ? 14.74154 21.16336 14.95919 1.000 14.05017 637 MET B C 1
ATOM 2625 O O . MET B 1 64 ? 14.84875 22.18965 15.63948 1.000 16.25321 637 MET B O 1
ATOM 2639 N N . LEU B 1 65 ? 15.73994 20.33346 14.74381 1.000 12.04207 638 LEU B N 1
ATOM 2640 C CA . LEU B 1 65 ? 17.10018 20.62660 15.15861 1.000 16.57774 638 LEU B CA 1
ATOM 2641 C C . LEU B 1 65 ? 17.96175 20.84538 13.91668 1.000 12.84632 638 LEU B C 1
ATOM 2642 O O . LEU B 1 65 ? 18.03055 19.98881 13.03241 1.000 15.76606 638 LEU B O 1
ATOM 2658 N N . PHE B 1 66 ? 18.64976 21.97157 13.88378 1.000 14.13159 639 PHE B N 1
ATOM 2659 C CA . PHE B 1 66 ? 19.59134 22.31954 12.82171 1.000 14.53466 639 PHE B CA 1
ATOM 2660 C C . PHE B 1 66 ? 20.99778 22.01999 13.35017 1.000 16.31331 639 PHE B C 1
ATOM 2661 O O . PHE B 1 66 ? 21.45814 22.64348 14.31811 1.000 19.36068 639 PHE B O 1
ATOM 2678 N N . VAL B 1 67 ? 21.68442 21.07522 12.70938 1.000 15.42123 640 VAL B N 1
ATOM 2679 C CA . VAL B 1 67 ? 22.87185 20.43697 13.26682 1.000 14.28760 640 VAL B CA 1
ATOM 2680 C C . VAL B 1 67 ? 23.99916 20.55828 12.26446 1.000 18.07277 640 VAL B C 1
ATOM 2681 O O . VAL B 1 67 ? 23.80919 20.20362 11.09424 1.000 16.17860 640 VAL B O 1
ATOM 2694 N N . GLU B 1 68 ? 25.19181 20.96406 12.72970 1.000 17.19624 641 GLU B N 1
ATOM 2695 C CA . GLU B 1 68 ? 26.37659 20.96320 11.87683 1.000 19.21013 641 GLU B CA 1
ATOM 2696 C C . GLU B 1 68 ? 27.00714 19.57712 11.97990 1.000 13.80467 641 GLU B C 1
ATOM 2697 O O . GLU B 1 68 ? 27.39580 19.14917 13.07382 1.000 17.21929 641 GLU B O 1
ATOM 2709 N N . ILE B 1 69 ? 27.11219 18.87772 10.85793 1.000 14.55741 642 ILE B N 1
ATOM 2710 C CA . ILE B 1 69 ? 27.68810 17.52797 10.89516 1.000 17.50685 642 ILE B CA 1
ATOM 2711 C C . ILE B 1 69 ? 29.17437 17.61908 11.26708 1.000 14.15460 642 ILE B C 1
ATOM 2712 O O . ILE B 1 69 ? 29.92811 18.34279 10.59443 1.000 14.32215 642 ILE B O 1
ATOM 2728 N N . PRO B 1 70 ? 29.65667 16.87042 12.26323 1.000 15.36291 643 PRO B N 1
ATOM 2729 C CA . PRO B 1 70 ? 31.07445 16.97765 12.64034 1.000 21.71625 643 PRO B CA 1
ATOM 2730 C C . PRO B 1 70 ? 31.98848 16.47670 11.53606 1.000 17.06803 643 PRO B C 1
ATOM 2731 O O . PRO B 1 70 ? 31.61924 15.64716 10.70742 1.000 13.49086 643 PRO B O 1
ATOM 2742 N N . GLU B 1 71 ? 33.21831 16.96564 11.57455 1.000 16.02031 644 GLU B N 1
ATOM 2743 C CA . GLU B 1 71 ? 34.29860 16.34394 10.83079 1.000 16.76767 644 GLU B CA 1
ATOM 2744 C C . GLU B 1 71 ? 34.52489 14.92985 11.37408 1.000 15.86550 644 GLU B C 1
ATOM 2745 O O . GLU B 1 71 ? 34.50888 14.71294 12.58777 1.000 19.55055 644 GLU B O 1
ATOM 2757 N N . TYR B 1 72 ? 34.74125 13.95878 10.48864 1.000 16.29961 645 TYR B N 1
ATOM 2758 C CA . TYR B 1 72 ? 35.00025 12.60038 10.96053 1.000 13.78159 645 TYR B CA 1
ATOM 2759 C C . TYR B 1 72 ? 36.42462 12.54025 11.54811 1.000 15.45617 645 TYR B C 1
ATOM 2760 O O . TYR B 1 72 ? 37.28574 13.36387 11.22894 1.000 17.87203 645 TYR B O 1
ATOM 2778 N N . ARG B 1 73 ? 36.65113 11.58275 12.46096 1.000 14.42208 646 ARG B N 1
ATOM 2779 C CA . ARG B 1 73 ? 37.89400 11.54893 13.23442 1.000 20.14304 646 ARG B CA 1
ATOM 2780 C C . ARG B 1 73 ? 39.13928 11.28509 12.37102 1.000 17.51744 646 ARG B C 1
ATOM 2781 O O . ARG B 1 73 ? 40.26224 11.58315 12.80711 1.000 17.68384 646 ARG B O 1
ATOM 2802 N N . ASN B 1 74 ? 38.98529 10.58927 11.23986 1.000 16.31636 647 ASN B N 1
ATOM 2803 C CA . ASN B 1 74 ? 40.12364 10.30848 10.36799 1.000 19.22450 647 ASN B CA 1
ATOM 2804 C C . ASN B 1 74 ? 39.71243 10.58206 8.91869 1.000 15.75741 647 ASN B C 1
ATOM 2805 O O . ASN B 1 74 ? 38.96017 9.80857 8.31574 1.000 17.89120 647 ASN B O 1
ATOM 2816 N N . LYS B 1 75 ? 40.21172 11.68586 8.35938 1.000 16.25594 648 LYS B N 1
ATOM 2817 C CA . LYS B 1 75 ? 39.93247 12.06830 6.98926 1.000 14.92182 648 LYS B CA 1
ATOM 2818 C C . LYS B 1 75 ? 40.71149 11.23864 5.96420 1.000 16.91930 648 LYS B C 1
ATOM 2819 O O . LYS B 1 75 ? 40.54341 11.45690 4.76134 1.000 17.04196 648 LYS B O 1
ATOM 2838 N N . HIS B 1 76 ? 41.52057 10.27591 6.38728 1.000 16.72875 649 HIS B N 1
ATOM 2839 C CA . HIS B 1 76 ? 42.28640 9.43501 5.47389 1.000 16.89063 649 HIS B CA 1
ATOM 2840 C C . HIS B 1 76 ? 41.67210 8.03861 5.27394 1.000 16.82906 649 HIS B C 1
ATOM 2841 O O . HIS B 1 76 ? 42.30696 7.17215 4.67126 1.000 17.56026 649 HIS B O 1
ATOM 2855 N N . ILE B 1 77 ? 40.42159 7.82589 5.68734 1.000 16.03947 650 ILE B N 1
ATOM 2856 C CA . ILE B 1 77 ? 39.77627 6.53406 5.44731 1.000 18.56149 650 ILE B CA 1
ATOM 2857 C C . ILE B 1 77 ? 39.59824 6.27713 3.94615 1.000 16.37546 650 ILE B C 1
ATOM 2858 O O . ILE B 1 77 ? 39.50686 7.19910 3.13121 1.000 17.42425 650 ILE B O 1
ATOM 2874 N N . ARG B 1 78 ? 39.60213 5.00648 3.56986 1.000 20.51612 651 ARG B N 1
ATOM 2875 C CA . ARG B 1 78 ? 39.46354 4.64947 2.16727 1.000 17.44519 651 ARG B CA 1
ATOM 2876 C C . ARG B 1 78 ? 38.15827 3.91741 1.85281 1.000 20.89635 651 ARG B C 1
ATOM 2877 O O . ARG B 1 78 ? 37.87646 3.66158 0.67402 1.000 22.89441 651 ARG B O 1
ATOM 2898 N N . THR B 1 79 ? 37.34711 3.59304 2.85861 1.000 20.71884 652 THR B N 1
ATOM 2899 C CA . THR B 1 79 ? 36.03304 2.99677 2.66389 1.000 20.75574 652 THR B CA 1
ATOM 2900 C C . THR B 1 79 ? 35.06732 3.69323 3.60940 1.000 18.24896 652 THR B C 1
ATOM 2901 O O . THR B 1 79 ? 35.49507 4.23913 4.63589 1.000 16.99100 652 THR B O 1
ATOM 2912 N N . PRO B 1 80 ? 33.76877 3.70495 3.29796 1.000 19.35530 653 PRO B N 1
ATOM 2913 C CA . PRO B 1 80 ? 32.83108 4.43970 4.14966 1.000 16.35348 653 PRO B CA 1
ATOM 2914 C C . PRO B 1 80 ? 32.76788 3.85364 5.54805 1.000 20.44780 653 PRO B C 1
ATOM 2915 O O . PRO B 1 80 ? 32.98324 2.65993 5.74411 1.000 15.71307 653 PRO B O 1
ATOM 2926 N N . VAL B 1 81 ? 32.43045 4.70139 6.52330 1.000 19.98854 654 VAL B N 1
ATOM 2927 C CA A VAL B 1 81 ? 32.33319 4.28375 7.91683 0.395 15.84160 654 VAL B CA 1
ATOM 2928 C CA B VAL B 1 81 ? 32.33730 4.31117 7.92976 0.605 15.75298 654 VAL B CA 1
ATOM 2929 C C . VAL B 1 81 ? 30.92422 4.59489 8.42799 1.000 20.15570 654 VAL B C 1
ATOM 2930 O O . VAL B 1 81 ? 30.43428 5.72825 8.30151 1.000 13.27978 654 VAL B O 1
ATOM 2955 N N . LYS B 1 82 ? 30.27517 3.57052 8.99808 1.000 14.78395 655 LYS B N 1
ATOM 2956 C CA . LYS B 1 82 ? 28.94744 3.71966 9.57896 1.000 20.32065 655 LYS B CA 1
ATOM 2957 C C . LYS B 1 82 ? 29.11166 4.22761 10.99698 1.000 18.08925 655 LYS B C 1
ATOM 2958 O O . LYS B 1 82 ? 29.92087 3.69477 11.76146 1.000 20.39679 655 LYS B O 1
ATOM 2977 N N . VAL B 1 83 ? 28.35935 5.26325 11.34325 1.000 17.70087 656 VAL B N 1
ATOM 2978 C CA . VAL B 1 83 ? 28.35823 5.79436 12.69310 1.000 16.37340 656 VAL B CA 1
ATOM 2979 C C . VAL B 1 83 ? 26.91787 5.97371 13.13296 1.000 15.42177 656 VAL B C 1
ATOM 2980 O O . VAL B 1 83 ? 26.00712 5.79964 12.34780 1.000 16.01400 656 VAL B O 1
ATOM 2993 N N . ASN B 1 84 ? 26.72177 6.38020 14.38064 1.000 15.73897 657 ASN B N 1
ATOM 2994 C CA . ASN B 1 84 ? 25.40640 6.66067 14.93435 1.000 15.60771 657 ASN B CA 1
ATOM 2995 C C . ASN B 1 84 ? 25.39640 8.07997 15.48406 1.000 17.05949 657 ASN B C 1
ATOM 2996 O O . ASN B 1 84 ? 26.44086 8.65593 15.77145 1.000 17.54054 657 ASN B O 1
ATOM 3007 N N . PHE B 1 85 ? 24.20698 8.61596 15.70051 1.000 12.71705 658 PHE B N 1
ATOM 3008 C CA . PHE B 1 85 ? 24.03774 9.83700 16.47285 1.000 11.51433 658 PHE B CA 1
ATOM 3009 C C . PHE B 1 85 ? 22.75588 9.72083 17.27933 1.000 11.55342 658 PHE B C 1
ATOM 3010 O O . PHE B 1 85 ? 21.83231 8.99984 16.91001 1.000 15.59960 658 PHE B O 1
ATOM 3027 N N . TYR B 1 86 ? 22.70370 10.45985 18.38067 1.000 13.81192 659 TYR B N 1
ATOM 3028 C CA . TYR B 1 86 ? 21.50056 10.57388 19.18958 1.000 11.27120 659 TYR B CA 1
ATOM 3029 C C . TYR B 1 86 ? 21.32767 12.00450 19.68535 1.000 19.88472 659 TYR B C 1
ATOM 3030 O O . TYR B 1 86 ? 22.25663 12.81214 19.68654 1.000 14.82408 659 TYR B O 1
ATOM 3048 N N 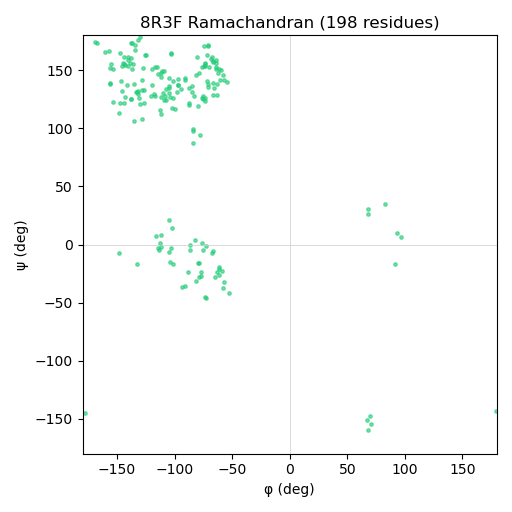. VAL B 1 87 ? 20.10321 12.31601 20.09951 1.000 19.93598 660 VAL B N 1
ATOM 3049 C CA . VAL B 1 87 ? 19.76671 13.60621 20.69366 1.000 13.84868 660 VAL B CA 1
ATOM 3050 C C . VAL B 1 87 ? 19.54700 13.34205 22.17081 1.000 16.01646 660 VAL B C 1
ATOM 3051 O O . VAL B 1 87 ? 18.87877 12.36001 22.52788 1.000 17.14929 660 VAL B O 1
ATOM 3064 N N . ILE B 1 88 ? 20.13464 14.18161 23.02441 1.000 16.11534 661 ILE B N 1
ATOM 3065 C CA . ILE B 1 88 ? 20.05536 13.99588 24.46860 1.000 17.86287 661 ILE B CA 1
ATOM 3066 C C . ILE B 1 88 ? 19.66445 15.29951 25.15092 1.000 18.67442 661 ILE B C 1
ATOM 3067 O O . ILE B 1 88 ? 20.25422 16.35300 24.89184 1.000 19.00425 661 ILE B O 1
ATOM 3083 N N . ASN B 1 89 ? 18.69143 15.20658 26.05153 1.000 16.86032 662 ASN B N 1
ATOM 3084 C CA . ASN B 1 89 ? 18.22642 16.30027 26.88522 1.000 21.94647 662 ASN B CA 1
ATOM 3085 C C . ASN B 1 89 ? 18.69314 16.02554 28.30650 1.000 27.05304 662 ASN B C 1
ATOM 3086 O O . ASN B 1 89 ? 18.51024 14.91632 28.81778 1.000 19.62451 662 ASN B O 1
ATOM 3097 N N . GLY B 1 90 ? 19.35329 16.99652 28.90913 1.000 22.02840 663 GLY B N 1
ATOM 3098 C CA . GLY B 1 90 ? 19.82478 16.79443 30.26584 1.000 34.98010 663 GLY B CA 1
ATOM 3099 C C . GLY B 1 90 ? 20.95606 15.77992 30.35775 1.000 28.59628 663 GLY B C 1
ATOM 3100 O O . GLY B 1 90 ? 21.79398 15.63685 29.45721 1.000 28.18636 663 GLY B O 1
ATOM 3104 N N . LYS B 1 91 ? 20.97214 15.05713 31.47991 1.000 32.88677 664 LYS B N 1
ATOM 3105 C CA . LYS B 1 91 ? 22.07190 14.14338 31.74196 1.000 32.47760 664 LYS B CA 1
ATOM 3106 C C . LYS B 1 91 ? 21.89469 12.82046 31.02377 1.000 29.76159 664 LYS B C 1
ATOM 3107 O O . LYS B 1 91 ? 22.89949 12.20737 30.65476 1.000 32.93240 664 LYS B O 1
ATOM 3126 N N . ARG B 1 92 ? 20.65053 12.36610 30.80856 1.000 23.33379 665 ARG B N 1
ATOM 3127 C CA . ARG B 1 92 ? 20.47336 11.01098 30.29541 1.000 32.60936 665 ARG B CA 1
ATOM 3128 C C . ARG B 1 92 ? 19.26675 10.74994 29.38771 1.000 31.60392 665 ARG B C 1
ATOM 3129 O O . ARG B 1 92 ? 19.16284 9.64090 28.84718 1.000 35.46506 665 ARG B O 1
ATOM 3150 N N . LYS B 1 93 ? 18.34130 11.70352 29.21499 1.000 21.70924 666 LYS B N 1
ATOM 3151 C CA . LYS B 1 93 ? 17.14958 11.44539 28.38515 1.000 18.04287 666 LYS B CA 1
ATOM 3152 C C . LYS B 1 93 ? 17.49477 11.53275 26.90661 1.000 21.81664 666 LYS B C 1
ATOM 3153 O O . LYS B 1 93 ? 17.49741 12.61439 26.32365 1.000 19.89048 666 LYS B O 1
ATOM 3172 N N . ARG B 1 94 ? 17.79853 10.38267 26.29217 1.000 20.92476 667 ARG B N 1
ATOM 3173 C CA . ARG B 1 94 ? 18.25133 10.34903 24.90399 1.000 15.26037 667 ARG B CA 1
ATOM 3174 C C . ARG B 1 94 ? 17.29278 9.64277 23.95563 1.000 18.44042 667 ARG B C 1
ATOM 3175 O O . ARG B 1 94 ? 16.46630 8.81624 24.35178 1.000 19.18410 667 ARG B O 1
ATOM 3196 N N . SER B 1 95 ? 17.35577 10.05996 22.69628 1.000 16.18498 668 SER B N 1
ATOM 3197 C CA . SER B 1 95 ? 16.64899 9.33559 21.66014 1.000 16.35588 668 SER B CA 1
ATOM 3198 C C . SER B 1 95 ? 17.37484 8.01383 21.42131 1.000 16.70392 668 SER B C 1
ATOM 3199 O O . SER B 1 95 ? 18.53367 7.84949 21.80513 1.000 16.89623 668 SER B O 1
ATOM 3207 N N . GLN B 1 96 ? 16.68810 7.07599 20.76058 1.000 18.58104 669 GLN B N 1
ATOM 3208 C CA . GLN B 1 96 ? 17.34472 5.89175 20.24190 1.000 17.41831 669 GLN B CA 1
ATOM 3209 C C . GLN B 1 96 ? 18.36677 6.30578 19.17375 1.000 13.25812 669 GLN B C 1
ATOM 3210 O O . GLN B 1 96 ? 18.30630 7.41095 18.60343 1.000 13.88483 669 GLN B O 1
ATOM 3224 N N . PRO B 1 97 ? 19.34453 5.44307 18.91770 1.000 17.86882 670 PRO B N 1
ATOM 3225 C CA . PRO B 1 97 ? 20.38665 5.79293 17.93304 1.000 19.16919 670 PRO B CA 1
ATOM 3226 C C . PRO B 1 97 ? 19.85603 5.89514 16.51075 1.000 14.28801 670 PRO B C 1
ATOM 3227 O O . PRO B 1 97 ? 19.06535 5.06065 16.05919 1.000 16.99786 670 PRO B O 1
ATOM 3238 N N . GLN B 1 98 ? 20.33408 6.91473 15.79883 1.000 15.90352 671 GLN B N 1
ATOM 3239 C CA . GLN B 1 98 ? 20.10062 7.15858 14.38616 1.000 11.06958 671 GLN B CA 1
ATOM 3240 C C . GLN B 1 98 ? 21.36806 6.74892 13.64560 1.000 14.22186 671 GLN B C 1
ATOM 3241 O O . GLN B 1 98 ? 22.40737 6.51276 14.26681 1.000 15.46911 671 GLN B O 1
ATOM 3255 N N . HIS B 1 99 ? 21.25603 6.58205 12.33015 1.000 11.97905 672 HIS B N 1
ATOM 3256 C CA . HIS B 1 99 ? 22.35978 6.12305 11.50648 1.000 15.76132 672 HIS B CA 1
ATOM 3257 C C . HIS B 1 99 ? 22.86493 7.23503 10.59451 1.000 12.61196 672 HIS B C 1
ATOM 3258 O O . HIS B 1 99 ? 22.11506 8.12675 10.16214 1.000 14.59547 672 HIS B O 1
ATOM 3272 N N . PHE B 1 100 ? 24.16706 7.16083 10.31284 1.000 17.44237 673 PHE B N 1
ATOM 3273 C CA . PHE B 1 100 ? 24.86256 8.12042 9.45986 1.000 15.90761 673 PHE B CA 1
ATOM 3274 C C . PHE B 1 100 ? 26.10515 7.44288 8.89078 1.000 14.54332 673 PHE B C 1
ATOM 3275 O O . PHE B 1 100 ? 26.68695 6.55345 9.53063 1.000 14.01912 673 PHE B O 1
ATOM 3292 N N . THR B 1 101 ? 26.53154 7.89056 7.70320 1.000 16.87342 674 THR B N 1
ATOM 3293 C CA . THR B 1 101 ? 27.70258 7.31943 7.03673 1.000 17.81956 674 THR B CA 1
ATOM 3294 C C . THR B 1 101 ? 28.63740 8.42532 6.56923 1.000 13.71567 674 THR B C 1
ATOM 3295 O O . THR B 1 101 ? 28.17629 9.35471 5.90096 1.000 13.93064 674 THR B O 1
ATOM 3306 N N . TYR B 1 102 ? 29.93894 8.31757 6.90108 1.000 13.77899 675 TYR B N 1
ATOM 3307 C CA . TYR B 1 102 ? 30.96153 9.19758 6.34624 1.000 17.51874 675 TYR B CA 1
ATOM 3308 C C . TYR B 1 102 ? 31.63190 8.50402 5.16398 1.000 13.14525 675 TYR B C 1
ATOM 3309 O O . TYR B 1 102 ? 31.97340 7.31800 5.23878 1.000 14.89544 675 TYR B O 1
ATOM 3327 N N . HIS B 1 103 ? 31.86533 9.27984 4.06780 1.000 15.79210 676 HIS B N 1
ATOM 3328 C CA . HIS B 1 103 ? 32.47157 8.76769 2.83966 1.000 17.53602 676 HIS B CA 1
ATOM 3329 C C . HIS B 1 103 ? 33.85965 9.36521 2.65384 1.000 16.25611 676 HIS B C 1
ATOM 3330 O O . HIS B 1 103 ? 34.12101 10.49752 3.08051 1.000 14.55044 676 HIS B O 1
ATOM 3344 N N . PRO B 1 104 ? 34.79592 8.60569 2.05701 1.000 19.22697 677 PRO B N 1
ATOM 3345 C CA . PRO B 1 104 ? 36.18584 9.07958 1.86568 1.000 18.68259 677 PRO B CA 1
ATOM 3346 C C . PRO B 1 104 ? 36.39947 10.21083 0.85138 1.000 22.40236 677 PRO B C 1
ATOM 3347 O O . PRO B 1 104 ? 35.52101 10.32076 -0.00077 1.000 27.07643 677 PRO B O 1
#

Solvent-accessible surface area: 11940 Å² total; per-residue (Å²): 177,67,1,89,18,107,142,26,64,31,100,48,22,109,1,160,9,35,120,85,0,44,0,53,2,73,63,7,73,84,141,1,94,0,16,0,3,13,26,49,51,91,13,122,80,71,22,102,92,99,6,98,18,59,103,138,107,20,94,84,88,73,1,16,2,96,1,13,86,4,122,49,114,142,25,213,90,75,23,112,3,3,0,18,0,16,29,51,200,213,103,78,2,29,6,12,74,3,31,0,66,35,156,163,63,0,10,1,10,66,28,77,26,72,43,12,89,6,155,13,49,95,85,0,23,0,1,0,49,46,6,71,71,119,0,96,0,15,0,14,19,55,53,118,126,55,118,95,71,28,110,96,90,4,92,17,48,109,139,111,21,98,90,52,24,1,28,2,89,1,8,93,6,121,63,97,141,31,186,98,74,23,176,3,47,0,20,0,18,23,65,174,169,112,119,2,46,84,5,137,3,27,0,68,69

Foldseek 3Di:
DFWEFPDKPAAEEAQQFFDKIKTFTAQDDLQKWKKKWAADPVGHTPDIDTWDWPRVPADRGMIITGTHRHPDQPDAAKDKIWMWIGDPDPRIYDIDIHIHGHD/DFWEFDDKPAAEEALQFFDKIKTFTAQDDLQKWKWKWAADPVGHIPDIDIWDWPSVPADRGITITGTDRHPDNPDAAKDKIWMWIGDPDHRIYDIDIHIHGD

GO terms:
  GO:0005515 protein binding (F, IPI)
  GO:1990837 sequence-specific double-stranded DNA binding (F, IDA)
  GO:0005634 nucleus (C, IDA)
  GO:0045893 positive regulation of DNA-templated transcription (P, IDA)
  GO:0016477 cell migration (P, IDA)
  GO:0051216 cartilage development (P, IMP)
  GO:0005654 nucleoplasm (C, TAS)
  GO:0005829 cytosol (C, TAS)
  GO:1905064 negative regulation of vascular associated smooth muscle cell differentiation (P, IDA)
  GO:0005654 nucleoplasm (C, IDA)
  GO:0005829 cytosol (C, IDA)
  GO:0060090 molecular adaptor activity (F, EXP)
  GO:0071889 14-3-3 protein binding (F, EXP)
  GO:0005737 cytoplasm (C, IDA)
  GO:0005634 nucleus (C, TAS)
  GO:0005737 cytoplasm (C, TAS)
  GO:0003677 DNA binding (F, TAS)
  GO:0003700 DNA-binding transcription factor activity (F, TAS)
  GO:0006355 regulation of DNA-templated transcription (P, TAS)
  GO:0009410 response to xenobiotic stimulus (P, IMP)

Secondary structure (DSSP, 8-state):
---EEEEES--EEETT---EEEEEEE---TT-EEEEEEE-TT--EEEEEEE-B-TTT-BTTEEEEEPPPPS-TT-SS-EEEEEEEEETTTEEPPPEEEEEE--/---EEEEES-SEEETT---EEEEEEES--TT-EEEEEEE-TT--EEEEEEEPB-TTT-BTTEEEEEPPPPS-TT-SS-EEEEEEEEETTTEEPPPEEEEEE-